Protein AF-A0A8H7T428-F1 (afdb_monomer_lite)

Sequence (304 aa):
MRLMVTVLLQTGIAILSVTYGFQVDYGISMGEIAIPDVSRFYGARRSDRPRNVNEPRDQMQAAHRYGSSAILYRLGCSEDAPKPQDWYHPRDPLIFVNHNTSSWEFHFLDSPAGGTLDQYSVYTSRKLSSFTSCTAENKHKSIPEETKTASESEGGDRSLVKKAIFSTDLDHDCGPRYSIAKLQEFWSDDTKGWYYKCNITLGYTQNDPLNISFVSDSMAKIATASPVHPGEVDGTGNTSQTVYDYNADAMGFNGSFENAGCSLAVFALGSIVGATINNHYVSYFGLGQQLGSYFHVGSRVWFM

pLDDT: mean 75.84, std 17.78, range [33.47, 96.31]

Secondary structure (DSSP, 8-state):
-HHHHHHHHHHHHHHHHHHEEEEEEEEEEEEEEEEE--SSPPPS--SSS-----SHHHHHHHHHHHHHTGGGG-EEEGGGPPPTTPBPPTTS-SEEEETTTTEEEEEEEEEETT--SSTT-EEEEEEEEEEEEEEEEE---PPPHHHHHHHHS--S------EEEEEE-SS----TTEEEEEEEEE-TTSS-EEEEEEEEEE-PPBS-TT-TT---HHHHHHHHHTTS---EEPTTS-EE---B---TTTTT-TT-HHHHHHHHHHHHHHHHHHHHHHSPEEEEEEEEEEEEEEEEES------

Radius of gyration: 25.61 Å; chains: 1; bounding box: 80×43×72 Å

Structure (mmCIF, N/CA/C/O backbone):
data_AF-A0A8H7T428-F1
#
_entry.id   AF-A0A8H7T428-F1
#
loop_
_atom_site.group_PDB
_atom_site.id
_atom_site.type_symbol
_atom_site.label_atom_id
_atom_site.label_alt_id
_atom_site.label_comp_id
_atom_site.label_asym_id
_atom_site.label_entity_id
_atom_site.label_seq_id
_atom_site.pdbx_PDB_ins_code
_atom_site.Cartn_x
_atom_site.Cartn_y
_atom_site.Cartn_z
_atom_site.occupancy
_atom_site.B_iso_or_equiv
_atom_site.auth_seq_id
_atom_site.auth_comp_id
_atom_site.auth_asym_id
_atom_site.auth_atom_id
_atom_site.pdbx_PDB_model_num
ATOM 1 N N . MET A 1 1 ? -61.810 -6.783 34.817 1.00 64.31 1 MET A N 1
ATOM 2 C CA . MET A 1 1 ? -60.561 -6.459 35.548 1.00 64.31 1 MET A CA 1
ATOM 3 C C . MET A 1 1 ? -59.296 -6.882 34.791 1.00 64.31 1 MET A C 1
ATOM 5 O O . MET A 1 1 ? -58.475 -6.019 34.523 1.00 64.31 1 MET A O 1
ATOM 9 N N . ARG A 1 2 ? -59.146 -8.146 34.354 1.00 70.06 2 ARG A N 1
ATOM 10 C CA . ARG A 1 2 ? -57.944 -8.622 33.621 1.00 70.06 2 ARG A CA 1
ATOM 11 C C . ARG A 1 2 ? -57.620 -7.868 32.319 1.00 70.06 2 ARG A C 1
ATOM 13 O O . ARG A 1 2 ? -56.451 -7.636 32.035 1.00 70.06 2 ARG A O 1
ATOM 20 N N . LEU A 1 3 ? -58.646 -7.457 31.572 1.00 77.06 3 LEU A N 1
ATOM 21 C CA . LEU A 1 3 ? -58.488 -6.743 30.297 1.00 77.06 3 LEU A CA 1
ATOM 22 C C . LEU A 1 3 ? -57.985 -5.298 30.481 1.00 77.06 3 LEU A C 1
ATOM 24 O O . LEU A 1 3 ? -57.204 -4.793 29.691 1.00 77.06 3 LEU A O 1
ATOM 28 N N . MET A 1 4 ? -58.385 -4.643 31.574 1.00 75.12 4 MET A N 1
ATOM 29 C CA . MET A 1 4 ? -57.974 -3.266 31.870 1.00 75.12 4 MET A CA 1
ATOM 30 C C . MET A 1 4 ? -56.502 -3.186 32.293 1.00 75.12 4 MET A C 1
ATOM 32 O O . MET A 1 4 ? -55.789 -2.269 31.903 1.00 75.12 4 MET A O 1
ATOM 36 N N . VAL A 1 5 ? -56.038 -4.181 33.056 1.00 78.75 5 VAL A N 1
ATOM 37 C CA . VAL A 1 5 ? -54.640 -4.278 33.500 1.00 78.75 5 VAL A CA 1
ATOM 38 C C . VAL A 1 5 ? -53.703 -4.533 32.319 1.00 78.75 5 VAL A C 1
ATOM 40 O O . VAL A 1 5 ? -52.632 -3.943 32.253 1.00 78.75 5 VAL A O 1
ATOM 43 N N . THR A 1 6 ? -54.112 -5.369 31.364 1.00 83.19 6 THR A N 1
ATOM 44 C CA . THR A 1 6 ? -53.307 -5.665 30.168 1.00 83.19 6 THR A CA 1
ATOM 45 C C . THR A 1 6 ? -53.200 -4.464 29.239 1.00 83.19 6 THR A C 1
ATOM 47 O O . THR A 1 6 ? -52.102 -4.179 28.770 1.00 83.19 6 THR A O 1
ATOM 50 N N . VAL A 1 7 ? -54.293 -3.720 29.042 1.00 83.38 7 VAL A N 1
ATOM 51 C CA . VAL A 1 7 ? -54.262 -2.477 28.258 1.00 83.38 7 VAL A CA 1
ATOM 52 C C . VAL A 1 7 ? -53.330 -1.459 28.912 1.00 83.38 7 VAL A C 1
ATOM 54 O O . VAL A 1 7 ? -52.395 -1.019 28.262 1.00 83.38 7 VAL A O 1
ATOM 57 N N . LEU A 1 8 ? -53.494 -1.153 30.205 1.00 80.56 8 LEU A N 1
ATOM 58 C CA . LEU A 1 8 ? -52.641 -0.175 30.900 1.00 80.56 8 LEU A CA 1
ATOM 59 C C . LEU A 1 8 ? -51.152 -0.550 30.878 1.00 80.56 8 LEU A C 1
ATOM 61 O O . LEU A 1 8 ? -50.303 0.324 30.712 1.00 80.56 8 LEU A O 1
ATOM 65 N N . LEU A 1 9 ? -50.835 -1.841 31.010 1.00 84.31 9 LEU A N 1
ATOM 66 C CA . LEU A 1 9 ? -49.459 -2.328 30.941 1.00 84.31 9 LEU A CA 1
ATOM 67 C C . LEU A 1 9 ? -48.863 -2.132 29.537 1.00 84.31 9 LEU A C 1
ATOM 69 O O . LEU A 1 9 ? -47.743 -1.646 29.409 1.00 84.31 9 LEU A O 1
ATOM 73 N N . GLN A 1 10 ? -49.618 -2.466 28.487 1.00 80.69 10 GLN A N 1
ATOM 74 C CA . GLN A 1 10 ? -49.180 -2.280 27.102 1.00 80.69 10 GLN A CA 1
ATOM 75 C C . GLN A 1 10 ? -49.015 -0.799 26.754 1.00 80.69 10 GLN A C 1
ATOM 77 O O . GLN A 1 10 ? -48.016 -0.432 26.139 1.00 80.69 10 GLN A O 1
ATOM 82 N N . THR A 1 11 ? -49.930 0.065 27.206 1.00 81.62 11 THR A N 1
ATOM 83 C CA . THR A 1 11 ? -49.812 1.513 27.003 1.00 81.62 11 THR A CA 1
ATOM 84 C C . THR A 1 11 ? -48.596 2.079 27.734 1.00 81.62 11 THR A C 1
ATOM 86 O O . THR A 1 11 ? -47.869 2.888 27.168 1.00 81.62 11 THR A O 1
ATOM 89 N N . GLY A 1 12 ? -48.325 1.627 28.964 1.00 78.62 12 GLY A N 1
ATOM 90 C CA . GLY A 1 12 ? -47.152 2.053 29.731 1.00 78.62 12 GLY A CA 1
ATOM 91 C C . GLY A 1 12 ? -45.829 1.671 29.062 1.00 78.62 12 GLY A C 1
ATOM 92 O O . GLY A 1 12 ? -44.943 2.512 28.929 1.00 78.62 12 GLY A O 1
ATOM 93 N N . ILE A 1 13 ? -45.714 0.431 28.575 1.00 80.19 13 ILE A N 1
ATOM 94 C CA . ILE A 1 13 ? -44.525 -0.036 27.842 1.00 80.19 13 ILE A CA 1
ATOM 95 C C . ILE A 1 13 ? -44.358 0.740 26.528 1.00 80.19 13 ILE A C 1
ATOM 97 O O . ILE A 1 13 ? -43.247 1.146 26.192 1.00 80.19 13 ILE A O 1
ATOM 101 N N . ALA A 1 14 ? -45.454 0.997 25.809 1.00 77.50 14 ALA A N 1
ATOM 102 C CA . ALA A 1 14 ? -45.420 1.767 24.569 1.00 77.50 14 ALA A CA 1
ATOM 103 C C . ALA A 1 14 ? -44.957 3.214 24.800 1.00 77.50 14 ALA A C 1
ATOM 105 O O . ALA A 1 14 ? -44.113 3.704 24.055 1.00 77.50 14 ALA A O 1
ATOM 106 N N . ILE A 1 15 ? -45.444 3.880 25.853 1.00 79.12 15 ILE A N 1
ATOM 107 C CA . ILE A 1 15 ? -45.016 5.243 26.202 1.00 79.12 15 ILE A CA 1
ATOM 108 C C . ILE A 1 15 ? -43.520 5.262 26.524 1.00 79.12 15 ILE A C 1
ATOM 110 O O . ILE A 1 15 ? -42.803 6.082 25.957 1.00 79.12 15 ILE A O 1
ATOM 114 N N . LEU A 1 16 ? -43.030 4.323 27.344 1.00 75.88 16 LEU A N 1
ATOM 115 C CA . LEU A 1 16 ? -41.604 4.224 27.673 1.00 75.88 16 LEU A CA 1
ATOM 116 C C . LEU A 1 16 ? -40.736 3.988 26.432 1.00 75.88 16 LEU A C 1
ATOM 118 O O . LEU A 1 16 ? -39.685 4.607 26.307 1.00 75.88 16 LEU A O 1
ATOM 122 N N . SER A 1 17 ? -41.186 3.144 25.501 1.00 71.00 17 SER A N 1
ATOM 123 C CA . SER A 1 17 ? -40.465 2.873 24.252 1.00 71.00 17 SER A CA 1
ATOM 124 C C . SER A 1 17 ? -40.448 4.061 23.284 1.00 71.00 17 SER A C 1
ATOM 126 O O . SER A 1 17 ? -39.594 4.100 22.399 1.00 71.00 17 SER A O 1
ATOM 128 N N . VAL A 1 18 ? -41.392 5.002 23.406 1.00 71.25 18 VAL A N 1
ATOM 129 C CA . VAL A 1 18 ? -41.433 6.229 22.594 1.00 71.25 18 VAL A CA 1
ATOM 130 C C . VAL A 1 18 ? -40.618 7.347 23.238 1.00 71.25 18 VAL A C 1
ATOM 132 O O . VAL A 1 18 ? -39.978 8.104 22.514 1.00 71.25 18 VAL A O 1
ATOM 135 N N . THR A 1 19 ? -40.631 7.473 24.569 1.00 71.38 19 THR A N 1
ATOM 136 C CA . THR A 1 19 ? -39.943 8.563 25.283 1.00 71.38 19 THR A CA 1
ATOM 137 C C . THR A 1 19 ? -38.484 8.267 25.598 1.00 71.38 19 THR A C 1
ATOM 139 O O . THR A 1 19 ? -37.710 9.208 25.778 1.00 71.38 19 THR A O 1
ATOM 142 N N . TYR A 1 20 ? -38.112 6.989 25.681 1.00 69.44 20 TYR A N 1
ATOM 143 C CA . TYR A 1 20 ? -36.768 6.559 26.035 1.00 69.44 20 TYR A CA 1
ATOM 144 C C . TYR A 1 20 ? -36.213 5.618 24.979 1.00 69.44 20 TYR A C 1
ATOM 146 O O . TYR A 1 20 ? -36.816 4.605 24.627 1.00 69.44 20 TYR A O 1
ATOM 154 N N . GLY A 1 21 ? -35.024 5.948 24.492 1.00 67.94 21 GLY A N 1
ATOM 155 C CA . GLY A 1 21 ? -34.296 5.100 23.568 1.00 67.94 21 GLY A CA 1
ATOM 156 C C . GLY A 1 21 ? -32.806 5.185 23.829 1.00 67.94 21 GLY A C 1
ATOM 157 O O . GLY A 1 21 ? -32.273 6.253 24.125 1.00 67.94 21 GLY A O 1
ATOM 158 N N . PHE A 1 22 ? -32.128 4.056 23.671 1.00 67.75 22 PHE A N 1
ATOM 159 C CA . PHE A 1 22 ? -30.686 4.064 23.491 1.00 67.75 22 PHE A CA 1
ATOM 160 C C . PHE A 1 22 ? -30.401 4.416 22.032 1.00 67.75 22 PHE A C 1
ATOM 162 O O . PHE A 1 22 ? -30.980 3.829 21.110 1.00 67.75 22 PHE A O 1
ATOM 169 N N . GLN A 1 23 ? -29.565 5.425 21.822 1.00 66.00 23 GLN A N 1
ATOM 170 C CA . GLN A 1 23 ? -28.977 5.699 20.519 1.00 66.00 23 GLN A CA 1
ATOM 171 C C . GLN A 1 23 ? -27.542 5.202 20.541 1.00 66.00 23 GLN A C 1
ATOM 173 O O . GLN A 1 23 ? -26.834 5.376 21.533 1.00 66.00 23 GLN A O 1
ATOM 178 N N . VAL A 1 24 ? -27.161 4.522 19.463 1.00 64.94 24 VAL A N 1
ATOM 179 C CA . VAL A 1 24 ? -25.774 4.131 19.241 1.00 64.94 24 VAL A CA 1
ATOM 180 C C . VAL A 1 24 ? -25.033 5.390 18.829 1.00 64.94 24 VAL A C 1
ATOM 182 O O . VAL A 1 24 ? -25.491 6.101 17.933 1.00 64.94 24 VAL A O 1
ATOM 185 N N . ASP A 1 25 ? -23.931 5.662 19.507 1.00 66.75 25 ASP A N 1
ATOM 186 C CA . ASP A 1 25 ? -23.021 6.740 19.155 1.00 66.75 25 ASP A CA 1
ATOM 187 C C . ASP A 1 25 ? -21.652 6.151 18.877 1.00 66.75 25 ASP A C 1
ATOM 189 O O . ASP A 1 25 ? -21.240 5.170 19.498 1.00 66.75 25 ASP A O 1
ATOM 193 N N . TYR A 1 26 ? -20.966 6.745 17.920 1.00 70.94 26 TYR A N 1
ATOM 194 C CA . TYR A 1 26 ? -19.664 6.290 17.485 1.00 70.94 26 TYR A CA 1
ATOM 195 C C . TYR A 1 26 ? -18.662 7.353 17.905 1.00 70.94 26 TYR A C 1
ATOM 197 O O . TYR A 1 26 ? -18.527 8.404 17.279 1.00 70.94 26 TYR A O 1
ATOM 205 N N . GLY A 1 27 ? -17.995 7.081 19.022 1.00 74.50 27 GLY A N 1
ATOM 206 C CA . GLY A 1 27 ? -16.950 7.933 19.566 1.00 74.50 27 GLY A CA 1
ATOM 207 C C . GLY A 1 27 ? -15.577 7.320 19.336 1.00 74.50 27 GLY A C 1
ATOM 208 O O . GLY A 1 27 ? -15.428 6.099 19.270 1.00 74.50 27 GLY A O 1
ATOM 209 N N . ILE A 1 28 ? -14.556 8.170 19.256 1.00 77.12 28 ILE A N 1
ATOM 210 C CA . ILE A 1 28 ? -13.166 7.722 19.326 1.00 77.12 28 ILE A CA 1
ATOM 211 C C . ILE A 1 28 ? -12.790 7.640 20.802 1.00 77.12 28 ILE A C 1
ATOM 213 O O . ILE A 1 28 ? -12.760 8.654 21.501 1.00 77.12 28 ILE A O 1
ATOM 217 N N . SER A 1 29 ? -12.505 6.437 21.290 1.00 81.00 29 SER A N 1
ATOM 218 C CA . SER A 1 29 ? -12.032 6.229 22.658 1.00 81.00 29 SER A CA 1
ATOM 219 C C . SER A 1 29 ? -11.035 5.078 22.733 1.00 81.00 29 SER A C 1
ATOM 221 O O . SER A 1 29 ? -10.857 4.318 21.783 1.00 81.00 29 SER A O 1
ATOM 223 N N . MET A 1 30 ? -10.349 4.965 23.872 1.00 84.38 30 MET A N 1
ATOM 224 C CA . MET A 1 30 ? -9.461 3.832 24.134 1.00 84.38 30 MET A CA 1
ATOM 225 C C . MET A 1 30 ? -10.270 2.540 24.246 1.00 84.38 30 MET A C 1
ATOM 227 O O . MET A 1 30 ? -11.284 2.510 24.944 1.00 84.38 30 MET A O 1
ATOM 231 N N . GLY A 1 31 ? -9.808 1.479 23.596 1.00 85.94 31 GLY A N 1
ATOM 232 C CA . GLY A 1 31 ? -10.440 0.170 23.654 1.00 85.94 31 GLY A CA 1
ATOM 233 C C . GLY A 1 31 ? -9.786 -0.839 22.720 1.00 85.94 31 GLY A C 1
ATOM 234 O O . GLY A 1 31 ? -8.694 -0.618 22.199 1.00 85.94 31 GLY A O 1
ATOM 235 N N . GLU A 1 32 ? -10.457 -1.970 22.537 1.00 90.75 32 GLU A N 1
ATOM 236 C CA . GLU A 1 32 ? -10.039 -2.988 21.578 1.00 90.75 32 GLU A CA 1
ATOM 237 C C . GLU A 1 32 ? -10.392 -2.550 20.150 1.00 90.75 32 GLU A C 1
ATOM 239 O O . GLU A 1 32 ? -11.488 -2.051 19.898 1.00 90.75 32 GLU A O 1
ATOM 244 N N . ILE A 1 33 ? -9.450 -2.708 19.226 1.00 92.25 33 ILE A N 1
ATOM 245 C CA . ILE A 1 33 ? -9.531 -2.243 17.840 1.00 92.25 33 ILE A CA 1
ATOM 246 C C . ILE A 1 33 ? -9.043 -3.359 16.938 1.00 92.25 33 ILE A C 1
ATOM 248 O O . ILE A 1 33 ? -8.057 -4.022 17.259 1.00 92.25 33 ILE A O 1
ATOM 252 N N . ALA A 1 34 ? -9.709 -3.538 15.804 1.00 92.75 34 ALA A N 1
ATOM 253 C CA . ALA A 1 34 ? -9.315 -4.496 14.790 1.00 92.75 34 ALA A CA 1
ATOM 254 C C . ALA A 1 34 ? -8.394 -3.841 13.750 1.00 92.75 34 ALA A C 1
ATOM 256 O O . ALA A 1 34 ? -8.699 -2.778 13.207 1.00 92.75 34 ALA A O 1
ATOM 257 N N . ILE A 1 35 ? -7.288 -4.513 13.439 1.00 93.81 35 ILE A N 1
ATOM 258 C CA . ILE A 1 35 ? -6.341 -4.131 12.388 1.00 93.81 35 ILE A CA 1
ATOM 259 C C . ILE A 1 35 ? -6.057 -5.316 11.476 1.00 93.81 35 ILE A C 1
ATOM 261 O O . ILE A 1 35 ? -6.087 -6.457 11.934 1.00 93.81 35 ILE A O 1
ATOM 265 N N . PRO A 1 36 ? -5.734 -5.082 10.201 1.00 92.56 36 PRO A N 1
ATOM 266 C CA . PRO A 1 36 ? -5.334 -6.161 9.312 1.00 92.56 36 PRO A CA 1
ATOM 267 C C . PRO A 1 36 ? -3.993 -6.780 9.733 1.00 92.56 36 PRO A C 1
ATOM 269 O O . PRO A 1 36 ? -3.029 -6.059 10.000 1.00 92.56 36 PRO A O 1
ATOM 272 N N . ASP A 1 37 ? -3.893 -8.112 9.712 1.00 90.88 37 ASP A N 1
ATOM 273 C CA . ASP A 1 37 ? -2.607 -8.806 9.824 1.00 90.88 37 ASP A CA 1
ATOM 274 C C . ASP A 1 37 ? -1.808 -8.633 8.530 1.00 90.88 37 ASP A C 1
ATOM 276 O O . ASP A 1 37 ? -2.097 -9.260 7.510 1.00 90.88 37 ASP A O 1
ATOM 280 N N . VAL A 1 38 ? -0.767 -7.805 8.586 1.00 91.75 38 VAL A N 1
ATOM 281 C CA . VAL A 1 38 ? 0.186 -7.571 7.490 1.00 91.75 38 VAL A CA 1
ATOM 282 C C . VAL A 1 38 ? 1.518 -8.302 7.698 1.00 91.75 38 VAL A C 1
ATOM 284 O O . VAL A 1 38 ? 2.564 -7.870 7.221 1.00 91.75 38 VAL A O 1
ATOM 287 N N . SER A 1 39 ? 1.507 -9.440 8.396 1.00 88.56 39 SER A N 1
ATOM 288 C CA . SER A 1 39 ? 2.689 -10.302 8.508 1.00 88.56 39 SER A CA 1
ATOM 289 C C . SER A 1 39 ? 3.045 -10.998 7.186 1.00 88.56 39 SER A C 1
ATOM 291 O O . SER A 1 39 ? 4.222 -11.274 6.927 1.00 88.56 39 SER A O 1
ATOM 293 N N . ARG A 1 40 ? 2.034 -11.288 6.354 1.00 88.69 40 ARG A N 1
ATOM 294 C CA . ARG A 1 40 ? 2.137 -11.983 5.061 1.00 88.69 40 ARG A CA 1
ATOM 295 C C . ARG A 1 40 ? 0.904 -11.735 4.188 1.00 88.69 40 ARG A C 1
ATOM 297 O O . ARG A 1 40 ? -0.110 -11.220 4.652 1.00 88.69 40 ARG A O 1
ATOM 304 N N . PHE A 1 41 ? 0.955 -12.175 2.934 1.00 89.19 41 PHE A N 1
ATOM 305 C CA . PHE A 1 41 ? -0.232 -12.217 2.077 1.00 89.19 41 PHE A CA 1
ATOM 306 C C . PHE A 1 41 ? -1.050 -13.485 2.331 1.00 89.19 41 PHE A C 1
ATOM 308 O O . PHE A 1 41 ? -0.524 -14.593 2.235 1.00 89.19 41 PHE A O 1
ATOM 315 N N . TYR A 1 42 ? -2.347 -13.341 2.607 1.00 83.75 42 TYR A N 1
ATOM 316 C CA . TYR A 1 42 ? -3.272 -14.475 2.650 1.00 83.75 42 TYR A CA 1
ATOM 317 C C . TYR A 1 42 ? -3.984 -14.605 1.305 1.00 83.75 42 TYR A C 1
ATOM 319 O O . TYR A 1 42 ? -4.351 -13.609 0.691 1.00 83.75 42 TYR A O 1
ATOM 327 N N . GLY A 1 43 ? -4.172 -15.831 0.818 1.00 69.88 43 GLY A N 1
ATOM 328 C CA . GLY A 1 43 ? -4.919 -16.085 -0.414 1.00 69.88 43 GLY A CA 1
ATOM 329 C C . GLY A 1 43 ? -6.411 -15.802 -0.232 1.00 69.88 43 GLY A C 1
ATOM 330 O O . GLY A 1 43 ? -6.984 -16.120 0.808 1.00 69.88 43 GLY A O 1
ATOM 331 N N . ALA A 1 44 ? -7.058 -15.244 -1.257 1.00 55.53 44 ALA A N 1
ATOM 332 C CA . ALA A 1 44 ? -8.475 -14.898 -1.206 1.00 55.53 44 ALA A CA 1
ATOM 333 C C . ALA A 1 44 ? -9.367 -16.146 -1.036 1.00 55.53 44 ALA A C 1
ATOM 335 O O . ALA A 1 44 ? -9.669 -16.854 -2.001 1.00 55.53 44 ALA A O 1
ATOM 336 N N . ARG A 1 45 ? -9.837 -16.404 0.192 1.00 47.59 45 ARG A N 1
ATOM 337 C CA . ARG A 1 45 ? -11.062 -17.174 0.449 1.00 47.59 45 ARG A CA 1
ATOM 338 C C . ARG A 1 45 ? -11.719 -16.754 1.765 1.00 47.59 45 ARG A C 1
ATOM 340 O O . ARG A 1 45 ? -11.160 -16.928 2.837 1.00 47.59 45 ARG A O 1
ATOM 347 N N . ARG A 1 46 ? -12.966 -16.295 1.630 1.00 39.75 46 ARG A N 1
ATOM 348 C CA . ARG A 1 46 ? -13.971 -15.928 2.649 1.00 39.75 46 ARG A CA 1
ATOM 349 C C . ARG A 1 46 ? -14.395 -17.049 3.621 1.00 39.75 46 ARG A C 1
ATOM 351 O O . ARG A 1 46 ? -15.468 -16.959 4.199 1.00 39.75 46 ARG A O 1
ATOM 358 N N . SER A 1 47 ? -13.634 -18.129 3.767 1.00 35.53 47 SER A N 1
ATOM 359 C CA . SER A 1 47 ? -14.007 -19.224 4.667 1.00 35.53 47 SER A CA 1
ATOM 360 C C . SER A 1 47 ? -13.093 -19.225 5.877 1.00 35.53 47 SER A C 1
ATOM 362 O O . SER A 1 47 ? -11.885 -19.305 5.689 1.00 35.53 47 SER A O 1
ATOM 364 N N . ASP A 1 48 ? -13.716 -19.192 7.049 1.00 38.34 48 ASP A N 1
ATOM 365 C CA . ASP A 1 48 ? -13.358 -19.303 8.479 1.00 38.34 48 ASP A CA 1
ATOM 366 C C . ASP A 1 48 ? -12.186 -20.229 8.886 1.00 38.34 48 ASP A C 1
ATOM 368 O O . ASP A 1 48 ? -12.067 -20.658 10.034 1.00 38.34 48 ASP A O 1
ATOM 372 N N . ARG A 1 49 ? -11.316 -20.596 7.950 1.00 40.50 49 ARG A N 1
ATOM 373 C CA . ARG A 1 49 ? -10.098 -21.367 8.144 1.00 40.50 49 ARG A CA 1
ATOM 374 C C . ARG A 1 49 ? -9.010 -20.768 7.258 1.00 40.50 49 ARG A C 1
ATOM 376 O O . ARG A 1 49 ? -9.146 -20.839 6.032 1.00 40.50 49 ARG A O 1
ATOM 383 N N . PRO A 1 50 ? -7.917 -20.236 7.832 1.00 46.75 50 PRO A N 1
ATOM 384 C CA . PRO A 1 50 ? -6.767 -19.860 7.034 1.00 46.75 50 PRO A CA 1
ATOM 385 C C . PRO A 1 50 ? -6.311 -21.109 6.279 1.00 46.75 50 PRO A C 1
ATOM 387 O O . PRO A 1 50 ? -5.919 -22.113 6.878 1.00 46.75 50 PRO A O 1
ATOM 390 N N . ARG A 1 51 ? -6.356 -21.076 4.943 1.00 48.59 51 ARG A N 1
ATOM 391 C CA . ARG A 1 51 ? -5.411 -21.909 4.204 1.00 48.59 51 ARG A CA 1
ATOM 392 C C . ARG A 1 51 ? -4.059 -21.371 4.645 1.00 48.59 51 ARG A C 1
ATOM 394 O O . ARG A 1 51 ? -3.811 -20.183 4.471 1.00 48.59 51 ARG A O 1
ATOM 401 N N . ASN A 1 52 ? -3.243 -22.198 5.289 1.00 49.75 52 ASN A N 1
ATOM 402 C CA . ASN A 1 52 ? -1.858 -21.844 5.566 1.00 49.75 52 ASN A CA 1
ATOM 403 C C . ASN A 1 52 ? -1.179 -21.603 4.218 1.00 49.75 52 ASN A C 1
ATOM 405 O O . ASN A 1 52 ? -0.695 -22.536 3.583 1.00 49.75 52 ASN A O 1
ATOM 409 N N . VAL A 1 53 ? -1.195 -20.352 3.768 1.00 55.38 53 VAL A N 1
ATOM 410 C CA . VAL A 1 53 ? -0.490 -19.892 2.580 1.00 55.38 53 VAL A CA 1
ATOM 411 C C . VAL A 1 53 ? 0.970 -19.688 2.980 1.00 55.38 53 VAL A C 1
ATOM 413 O O . VAL A 1 53 ? 1.474 -18.575 3.089 1.00 55.38 53 VAL A O 1
ATOM 416 N N . ASN A 1 54 ? 1.627 -20.790 3.340 1.00 59.62 54 ASN A N 1
ATOM 417 C CA . ASN A 1 54 ? 3.043 -20.783 3.699 1.00 59.62 54 ASN A CA 1
ATOM 418 C C . ASN A 1 54 ? 3.934 -20.848 2.454 1.00 59.62 54 ASN A C 1
ATOM 420 O O . ASN A 1 54 ? 5.103 -20.490 2.536 1.00 59.62 54 ASN A O 1
ATOM 424 N N . GLU A 1 55 ? 3.381 -21.260 1.312 1.00 71.75 55 GLU A N 1
ATOM 425 C CA . GLU A 1 55 ? 4.088 -21.317 0.036 1.00 71.75 55 GLU A CA 1
ATOM 426 C C . GLU A 1 55 ? 4.325 -19.895 -0.512 1.00 71.75 55 GLU A C 1
ATOM 428 O O . GLU A 1 55 ? 3.358 -19.158 -0.740 1.00 71.75 55 GLU A O 1
ATOM 433 N N . PRO A 1 56 ? 5.586 -19.490 -0.765 1.00 75.44 56 PRO A N 1
ATOM 434 C CA . PRO A 1 56 ? 5.913 -18.179 -1.335 1.00 75.44 56 PRO A CA 1
ATOM 435 C C . PRO A 1 56 ? 5.167 -17.875 -2.642 1.00 75.44 56 PRO A C 1
ATOM 437 O O . PRO A 1 56 ? 4.780 -16.734 -2.892 1.00 75.44 56 PRO A O 1
ATOM 440 N N . ARG A 1 57 ? 4.905 -18.907 -3.454 1.00 76.00 57 ARG A N 1
ATOM 441 C CA . ARG A 1 57 ? 4.177 -18.788 -4.723 1.00 76.00 57 ARG A CA 1
ATOM 442 C C . ARG A 1 57 ? 2.742 -18.300 -4.533 1.00 76.00 57 ARG A C 1
ATOM 444 O O . ARG A 1 57 ? 2.291 -17.414 -5.257 1.00 76.00 57 ARG A O 1
ATOM 451 N N . ASP A 1 58 ? 2.037 -18.849 -3.552 1.00 78.88 58 ASP A N 1
ATOM 452 C CA . ASP A 1 58 ? 0.647 -18.485 -3.293 1.00 78.88 58 ASP A CA 1
ATOM 453 C C . ASP A 1 58 ? 0.543 -17.061 -2.717 1.00 78.88 58 ASP A C 1
ATOM 455 O O . ASP A 1 58 ? -0.382 -16.319 -3.055 1.00 78.88 58 ASP A O 1
ATOM 459 N N . GLN A 1 59 ? 1.513 -16.646 -1.892 1.00 84.88 59 GLN A N 1
ATOM 460 C CA . GLN A 1 59 ? 1.602 -15.263 -1.410 1.00 84.88 59 GLN A CA 1
ATOM 461 C C . GLN A 1 59 ? 1.832 -14.285 -2.563 1.00 84.88 59 GLN A C 1
ATOM 463 O O . GLN A 1 59 ? 1.190 -13.240 -2.618 1.00 84.88 59 GLN A O 1
ATOM 468 N N . MET A 1 60 ? 2.697 -14.640 -3.515 1.00 82.44 60 MET A N 1
ATOM 469 C CA . MET A 1 60 ? 2.947 -13.827 -4.703 1.00 82.44 60 MET A CA 1
ATOM 470 C C . MET A 1 60 ? 1.720 -13.758 -5.620 1.00 82.44 60 MET A C 1
ATOM 472 O O . MET A 1 60 ? 1.400 -12.688 -6.135 1.00 82.44 60 MET A O 1
ATOM 476 N N . GLN A 1 61 ? 0.960 -14.850 -5.759 1.00 81.56 61 GLN A N 1
ATOM 477 C CA . GLN A 1 61 ? -0.323 -14.831 -6.467 1.00 81.56 61 GLN A CA 1
ATOM 478 C C . GLN A 1 61 ? -1.360 -13.936 -5.769 1.00 81.56 61 GLN A C 1
ATOM 480 O O . GLN A 1 61 ? -2.083 -13.201 -6.444 1.00 81.56 61 GLN A O 1
ATOM 485 N N . ALA A 1 62 ? -1.450 -13.987 -4.438 1.00 86.31 62 ALA A N 1
ATOM 486 C CA . ALA A 1 62 ? -2.341 -13.123 -3.669 1.00 86.31 62 ALA A CA 1
ATOM 487 C C . ALA A 1 62 ? -1.948 -11.645 -3.810 1.00 86.31 62 ALA A C 1
ATOM 489 O O . ALA A 1 62 ? -2.786 -10.828 -4.186 1.00 86.31 62 ALA A O 1
ATOM 490 N N . ALA A 1 63 ? -0.666 -11.325 -3.617 1.00 88.81 63 ALA A N 1
ATOM 491 C CA . ALA A 1 63 ? -0.124 -9.981 -3.793 1.00 88.81 63 ALA A CA 1
ATOM 492 C C . ALA A 1 63 ? -0.394 -9.438 -5.200 1.00 88.81 63 ALA A C 1
ATOM 494 O O . ALA A 1 63 ? -0.847 -8.306 -5.345 1.00 88.81 63 ALA A O 1
ATOM 495 N N . HIS A 1 64 ? -0.197 -10.268 -6.228 1.00 86.00 64 HIS A N 1
ATOM 496 C CA . HIS A 1 64 ? -0.487 -9.903 -7.608 1.00 86.00 64 HIS A CA 1
ATOM 497 C C . HIS A 1 64 ? -1.964 -9.535 -7.809 1.00 86.00 64 HIS A C 1
ATOM 499 O O . HIS A 1 64 ? -2.263 -8.489 -8.371 1.00 86.00 64 HIS A O 1
ATOM 505 N N . ARG A 1 65 ? -2.903 -10.349 -7.303 1.00 84.56 65 ARG A N 1
ATOM 506 C CA . ARG A 1 65 ? -4.351 -10.063 -7.395 1.00 84.56 65 ARG A CA 1
ATOM 507 C C . ARG A 1 65 ? -4.755 -8.797 -6.634 1.00 84.56 65 ARG A C 1
ATOM 509 O O . ARG A 1 65 ? -5.645 -8.058 -7.058 1.00 84.56 65 ARG A O 1
ATOM 516 N N . TYR A 1 66 ? -4.126 -8.556 -5.490 1.00 90.19 66 TYR A N 1
ATOM 517 C CA . TYR A 1 66 ? -4.356 -7.359 -4.687 1.00 90.19 66 TYR A CA 1
ATOM 518 C C . TYR A 1 66 ? -3.830 -6.106 -5.387 1.00 90.19 66 TYR A C 1
ATOM 520 O O . TYR A 1 66 ? -4.557 -5.116 -5.467 1.00 90.19 66 TYR A O 1
ATOM 528 N N . GLY A 1 67 ? -2.628 -6.177 -5.962 1.00 89.06 67 GLY A N 1
ATOM 529 C CA . GLY A 1 67 ? -2.023 -5.098 -6.738 1.00 89.06 67 GLY A CA 1
ATOM 530 C C . GLY A 1 67 ? -2.732 -4.837 -8.068 1.00 89.06 67 GLY A C 1
ATOM 531 O O . GLY A 1 67 ? -2.943 -3.683 -8.426 1.00 89.06 67 GLY A O 1
ATOM 532 N N . SER A 1 68 ? -3.236 -5.867 -8.756 1.00 82.75 68 SER A N 1
ATOM 533 C CA . SER A 1 68 ? -4.028 -5.686 -9.982 1.00 82.75 68 SER A CA 1
ATOM 534 C C . SER A 1 68 ? -5.357 -4.973 -9.718 1.00 82.75 68 SER A C 1
ATOM 536 O O . SER A 1 68 ? -5.921 -4.346 -10.612 1.00 82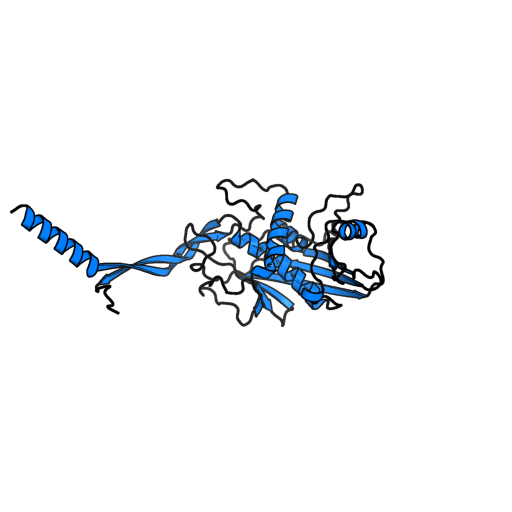.75 68 SER A O 1
ATOM 538 N N . SER A 1 69 ? -5.850 -5.043 -8.479 1.00 84.25 69 SER A N 1
ATOM 539 C CA . SER A 1 69 ? -7.046 -4.333 -8.022 1.00 84.25 69 SER A CA 1
ATOM 540 C C . SER A 1 69 ? -6.753 -2.889 -7.595 1.00 84.25 69 SER A C 1
ATOM 542 O O . SER A 1 69 ? -7.680 -2.180 -7.211 1.00 84.25 69 SER A O 1
ATOM 544 N N . ALA A 1 70 ? -5.501 -2.417 -7.696 1.00 85.31 70 ALA A N 1
ATOM 545 C CA . ALA A 1 70 ? -5.098 -1.089 -7.230 1.00 85.31 70 ALA A CA 1
ATOM 546 C C . ALA A 1 70 ? -5.862 0.065 -7.888 1.00 85.31 70 ALA A C 1
ATOM 548 O O . ALA A 1 70 ? -6.111 1.085 -7.247 1.00 85.31 70 ALA A O 1
ATOM 549 N N . ILE A 1 71 ? -6.322 -0.125 -9.127 1.00 74.75 71 ILE A N 1
ATOM 550 C CA . ILE A 1 71 ? -7.178 0.841 -9.828 1.00 74.75 71 ILE A CA 1
ATOM 551 C C . ILE A 1 71 ? -8.495 1.126 -9.082 1.00 74.75 71 ILE A C 1
ATOM 553 O O . ILE A 1 71 ? -9.065 2.206 -9.220 1.00 74.75 71 ILE A O 1
ATOM 557 N N . LEU A 1 72 ? -8.970 0.185 -8.259 1.00 83.88 72 LEU A N 1
ATOM 558 C CA . LEU A 1 72 ? -10.195 0.327 -7.471 1.00 83.88 72 LEU A CA 1
ATOM 559 C C . LEU A 1 72 ? -9.978 1.104 -6.167 1.00 83.88 72 LEU A C 1
ATOM 561 O O . LEU A 1 72 ? -10.947 1.604 -5.599 1.00 83.88 72 LEU A O 1
ATOM 565 N N . TYR A 1 73 ? -8.733 1.233 -5.700 1.00 87.19 73 TYR A N 1
ATOM 566 C CA . TYR A 1 73 ? -8.410 1.873 -4.419 1.00 87.19 73 TYR A CA 1
ATOM 567 C C . TYR A 1 73 ? -8.372 3.400 -4.479 1.00 87.19 73 TYR A C 1
ATOM 569 O O . TYR A 1 73 ? -8.298 4.032 -3.427 1.00 87.19 73 TYR A O 1
ATOM 577 N N . ARG A 1 74 ? -8.496 3.973 -5.687 1.00 88.25 74 ARG A N 1
ATOM 578 C CA . ARG A 1 74 ? -8.479 5.414 -5.983 1.00 88.25 74 ARG A CA 1
ATOM 579 C C . ARG A 1 74 ? -7.165 6.093 -5.568 1.00 88.25 74 ARG A C 1
ATOM 581 O O . ARG A 1 74 ? -6.493 5.702 -4.618 1.00 88.25 74 ARG A O 1
ATOM 588 N N . LEU A 1 75 ? -6.801 7.132 -6.312 1.00 89.94 75 LEU A N 1
ATOM 589 C CA . LEU A 1 75 ? -5.602 7.926 -6.059 1.00 89.94 75 LEU A CA 1
ATOM 590 C C . LEU A 1 75 ? -6.014 9.314 -5.573 1.00 89.94 75 LEU A C 1
ATOM 592 O O . LEU A 1 75 ? -6.885 9.942 -6.173 1.00 89.94 75 LEU A O 1
ATOM 596 N N . GLY A 1 76 ? -5.406 9.761 -4.480 1.00 91.44 76 GLY A N 1
ATOM 597 C CA . GLY A 1 76 ? -5.528 11.114 -3.943 1.00 91.44 76 GLY A CA 1
ATOM 598 C C . GLY A 1 76 ? -4.185 11.833 -3.978 1.00 91.44 76 GLY A C 1
ATOM 599 O O . GLY A 1 76 ? -3.153 11.214 -4.227 1.00 91.44 76 GLY A O 1
ATOM 600 N N . CYS A 1 77 ? -4.179 13.130 -3.700 1.00 92.56 77 CYS A N 1
ATOM 601 C CA . CYS A 1 77 ? -2.947 13.887 -3.481 1.00 92.56 77 CYS A CA 1
ATOM 602 C C . CYS A 1 77 ? -2.559 13.807 -1.998 1.00 92.56 77 CYS A C 1
ATOM 604 O O . CYS A 1 77 ? -3.432 13.894 -1.140 1.00 92.56 77 CYS A O 1
ATOM 606 N N . SER A 1 78 ? -1.267 13.690 -1.670 1.00 91.19 78 SER A N 1
ATOM 607 C CA . SER A 1 78 ? -0.809 13.670 -0.265 1.00 91.19 78 SER A CA 1
ATOM 608 C C . SER A 1 78 ? -1.153 14.952 0.507 1.00 91.19 78 SER A C 1
ATOM 610 O O . SER A 1 78 ? -1.227 14.923 1.731 1.00 91.19 78 SER A O 1
ATOM 612 N N . GLU A 1 79 ? -1.382 16.073 -0.183 1.00 91.00 79 GLU A N 1
ATOM 613 C CA . GLU A 1 79 ? -1.847 17.333 0.422 1.00 91.00 79 GLU A CA 1
ATOM 614 C C . GLU A 1 79 ? -3.289 17.237 0.944 1.00 91.00 79 GLU A C 1
ATOM 616 O O . GLU A 1 79 ? -3.622 17.865 1.948 1.00 91.00 79 GLU A O 1
ATOM 621 N N . ASP A 1 80 ? -4.104 16.397 0.303 1.00 91.62 80 ASP A N 1
ATOM 622 C CA . ASP A 1 80 ? -5.493 16.106 0.667 1.00 91.62 80 ASP A CA 1
ATOM 623 C C . ASP A 1 80 ? -5.606 14.827 1.513 1.00 91.62 80 ASP A C 1
ATOM 625 O O . ASP A 1 80 ? -6.705 14.308 1.727 1.00 91.62 80 ASP A O 1
ATOM 629 N N . ALA A 1 81 ? -4.473 14.280 1.969 1.00 92.44 81 ALA A N 1
ATOM 630 C CA . ALA A 1 81 ? -4.480 13.082 2.786 1.00 92.44 81 ALA A CA 1
ATOM 631 C C . ALA A 1 81 ? -5.213 13.350 4.116 1.00 92.44 81 ALA A C 1
ATOM 633 O O . ALA A 1 81 ? -4.971 14.371 4.772 1.00 92.44 81 ALA A O 1
ATOM 634 N N . PRO A 1 82 ? -6.093 12.431 4.541 1.00 92.94 82 PRO A N 1
ATOM 635 C CA . PRO A 1 82 ? -6.840 12.559 5.780 1.00 92.94 82 PRO A CA 1
ATOM 636 C C . PRO A 1 82 ? -5.893 12.575 6.975 1.00 92.94 82 PRO A C 1
ATOM 638 O O . PRO A 1 82 ? -4.853 11.905 7.012 1.00 92.94 82 PRO A O 1
ATOM 641 N N . LYS A 1 83 ? -6.262 13.357 7.984 1.00 93.69 83 LYS A N 1
ATOM 642 C CA . LYS A 1 83 ? -5.513 13.432 9.231 1.00 93.69 83 LYS A CA 1
ATOM 643 C C . LYS A 1 83 ? -5.792 12.180 10.061 1.00 93.69 83 LYS A C 1
ATOM 645 O O . LYS A 1 83 ? -6.847 11.557 9.927 1.00 93.69 83 LYS A O 1
ATOM 650 N N . PRO A 1 84 ? -4.872 11.795 10.960 1.00 92.12 84 PRO A N 1
ATOM 651 C CA . PRO A 1 84 ? -5.168 10.752 11.931 1.00 92.12 84 PRO A CA 1
ATOM 652 C C . PRO A 1 84 ? -6.468 11.079 12.675 1.00 92.12 84 PRO A C 1
ATOM 654 O O . PRO A 1 84 ? -6.642 12.223 13.089 1.00 92.12 84 PRO A O 1
ATOM 657 N N . GLN A 1 85 ? -7.318 10.069 12.875 1.00 88.19 85 GLN A N 1
ATOM 658 C CA . GLN A 1 85 ? -8.664 10.139 13.463 1.00 88.19 85 GLN A CA 1
ATOM 659 C C . GLN A 1 85 ? -9.773 10.667 12.543 1.00 88.19 85 GLN A C 1
ATOM 661 O O . GLN A 1 85 ? -10.938 10.645 12.947 1.00 88.19 85 GLN A O 1
ATOM 666 N N . ASP A 1 86 ? -9.458 11.061 11.308 1.00 91.19 86 ASP A N 1
ATOM 667 C CA . ASP A 1 86 ? -10.496 11.304 10.310 1.00 91.19 86 ASP A CA 1
ATOM 668 C C . ASP A 1 86 ? -11.185 9.987 9.929 1.00 91.19 86 ASP A C 1
ATOM 670 O O . ASP A 1 86 ? -10.597 8.899 9.952 1.00 91.19 86 ASP A O 1
ATOM 674 N N . TRP A 1 87 ? -12.464 10.101 9.590 1.00 89.44 87 TRP A N 1
ATOM 675 C CA . TRP A 1 87 ? -13.324 8.975 9.250 1.00 89.44 87 TRP A CA 1
ATOM 676 C C . TRP A 1 87 ? -13.034 8.492 7.839 1.00 89.44 87 TRP A C 1
ATOM 678 O O . TRP A 1 87 ? -12.906 9.299 6.921 1.00 89.44 87 TRP A O 1
ATOM 688 N N . TYR A 1 88 ? -12.988 7.177 7.660 1.00 91.94 88 TYR A N 1
ATOM 689 C CA . TYR A 1 88 ? -12.911 6.586 6.338 1.00 91.94 88 TYR A CA 1
ATOM 690 C C . TYR A 1 88 ? -14.280 6.541 5.677 1.00 91.94 88 TYR A C 1
ATOM 692 O O . TYR A 1 88 ? -15.220 5.933 6.191 1.00 91.94 88 TYR A O 1
ATOM 700 N N . HIS A 1 89 ? -14.378 7.104 4.479 1.00 90.56 89 HIS A N 1
ATOM 701 C CA . HIS A 1 89 ? -15.496 6.857 3.591 1.00 90.56 89 HIS A CA 1
ATOM 702 C C . HIS A 1 89 ? -15.081 5.850 2.504 1.00 90.56 89 HIS A C 1
ATOM 704 O O . HIS A 1 89 ? -14.040 6.022 1.877 1.00 90.56 89 HIS A O 1
ATOM 710 N N . PRO A 1 90 ? -15.924 4.867 2.123 1.00 86.56 90 PRO A N 1
ATOM 711 C CA . PRO A 1 90 ? -15.624 3.909 1.041 1.00 86.56 90 PRO A CA 1
ATOM 712 C C . PRO A 1 90 ? -15.338 4.510 -0.349 1.00 86.56 90 PRO A C 1
ATOM 714 O O . PRO A 1 90 ? -15.093 3.789 -1.314 1.00 86.56 90 PRO A O 1
ATOM 717 N N . ARG A 1 91 ? -15.465 5.833 -0.492 1.00 88.25 91 ARG A N 1
ATOM 718 C CA . ARG A 1 91 ? -15.177 6.579 -1.723 1.00 88.25 91 ARG A CA 1
ATOM 719 C C . ARG A 1 91 ? -13.861 7.350 -1.632 1.00 88.25 91 ARG A C 1
ATOM 721 O O . ARG A 1 91 ? -13.455 7.921 -2.646 1.00 88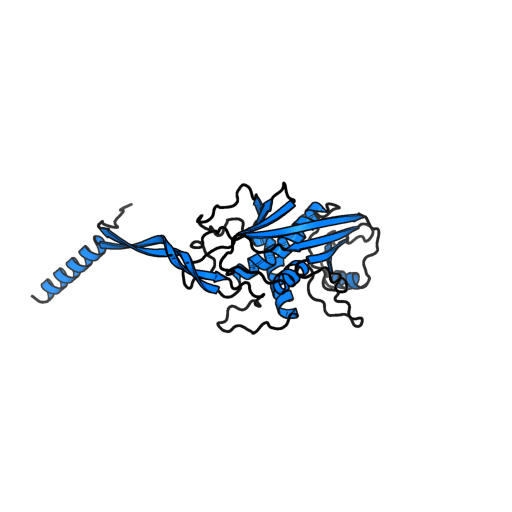.25 91 ARG A O 1
ATOM 728 N N . ASP A 1 92 ? -13.231 7.366 -0.469 1.00 91.06 92 ASP A N 1
ATOM 729 C CA . ASP A 1 92 ? -11.976 8.060 -0.260 1.00 91.06 92 ASP A CA 1
ATOM 730 C C . ASP A 1 92 ? -10.838 7.304 -0.947 1.00 91.06 92 ASP A C 1
ATOM 732 O O . ASP A 1 92 ? -10.889 6.072 -1.065 1.00 91.06 92 ASP A O 1
ATOM 736 N N . PRO A 1 93 ? -9.813 8.024 -1.420 1.00 93.12 93 PRO A N 1
ATOM 737 C CA . PRO A 1 93 ? -8.571 7.408 -1.847 1.00 93.12 93 PRO A CA 1
ATOM 738 C C . PRO A 1 93 ? -7.904 6.641 -0.712 1.00 93.12 93 PRO A C 1
ATOM 740 O O . PRO A 1 93 ? -7.858 7.111 0.419 1.00 93.12 93 PRO A O 1
ATOM 743 N N . LEU A 1 94 ? -7.346 5.475 -1.028 1.00 93.50 94 LEU A N 1
ATOM 744 C CA . LEU A 1 94 ? -6.490 4.731 -0.100 1.00 93.50 94 LEU A CA 1
ATOM 745 C C . LEU A 1 94 ? -5.004 4.944 -0.402 1.00 93.50 94 LEU A C 1
ATOM 747 O O . LEU A 1 94 ? -4.169 4.740 0.475 1.00 93.50 94 LEU A O 1
ATOM 751 N N . ILE A 1 95 ? -4.663 5.352 -1.625 1.00 94.81 95 ILE A N 1
ATOM 752 C CA . ILE A 1 95 ? -3.287 5.636 -2.035 1.00 94.81 95 ILE A CA 1
ATOM 753 C C . ILE A 1 95 ? -3.169 7.124 -2.355 1.00 94.81 95 ILE A C 1
ATOM 755 O O . ILE A 1 95 ? -3.934 7.661 -3.156 1.00 94.81 95 ILE A O 1
ATOM 759 N N . PHE A 1 96 ? -2.181 7.777 -1.754 1.00 94.75 96 PHE A N 1
ATOM 760 C CA . PHE A 1 96 ? -1.931 9.205 -1.890 1.00 94.75 96 PHE A CA 1
ATOM 761 C C . PHE A 1 96 ? -0.608 9.449 -2.608 1.00 94.75 96 PHE A C 1
ATOM 763 O O . PHE A 1 96 ? 0.397 8.805 -2.316 1.00 94.75 96 PHE A O 1
ATOM 770 N N . VAL A 1 97 ? -0.605 10.352 -3.580 1.00 92.00 97 VAL A N 1
ATOM 771 C CA . VAL A 1 97 ? 0.563 10.685 -4.394 1.00 92.00 97 VAL A CA 1
ATOM 772 C C . VAL A 1 97 ? 1.182 11.973 -3.875 1.00 92.00 97 VAL A C 1
ATOM 774 O O . VAL A 1 97 ? 0.526 13.013 -3.808 1.00 92.00 97 VAL A O 1
ATOM 777 N N . ASN A 1 98 ? 2.474 11.921 -3.574 1.00 89.81 98 ASN A N 1
ATOM 778 C CA . ASN A 1 98 ? 3.282 13.099 -3.318 1.00 89.81 98 ASN A CA 1
ATOM 779 C C . ASN A 1 98 ? 4.076 13.444 -4.581 1.00 89.81 98 ASN A C 1
ATOM 781 O O . ASN A 1 98 ? 5.099 12.823 -4.885 1.00 89.81 98 ASN A O 1
ATOM 785 N N . HIS A 1 99 ? 3.600 14.450 -5.314 1.00 82.00 99 HIS A N 1
ATOM 786 C CA . HIS A 1 99 ? 4.228 14.903 -6.556 1.00 82.00 99 HIS A CA 1
ATOM 787 C C . HIS A 1 99 ? 5.622 15.511 -6.340 1.00 82.00 99 HIS A C 1
ATOM 789 O O . HIS A 1 99 ? 6.468 15.407 -7.223 1.00 82.00 99 HIS A O 1
ATOM 795 N N . ASN A 1 100 ? 5.898 16.084 -5.163 1.00 82.00 100 ASN A N 1
ATOM 796 C CA . ASN A 1 100 ? 7.189 16.718 -4.875 1.00 82.00 100 ASN A CA 1
ATOM 797 C C . ASN A 1 100 ? 8.306 15.687 -4.687 1.00 82.00 100 ASN A C 1
ATOM 799 O O . ASN A 1 100 ? 9.436 15.904 -5.117 1.00 82.00 100 ASN A O 1
ATOM 803 N N . THR A 1 101 ? 7.998 14.561 -4.041 1.00 81.12 101 THR A N 1
ATOM 804 C CA . THR A 1 101 ? 8.969 13.494 -3.754 1.00 81.12 101 THR A CA 1
ATOM 805 C C . THR A 1 101 ? 8.859 12.301 -4.695 1.00 81.12 101 THR A C 1
ATOM 807 O O . THR A 1 101 ? 9.646 11.368 -4.559 1.00 81.12 101 THR A O 1
ATOM 810 N N . SER A 1 102 ? 7.909 12.315 -5.640 1.00 82.69 102 SER A N 1
ATOM 811 C CA . SER A 1 102 ? 7.592 11.166 -6.504 1.00 82.69 102 SER A CA 1
ATOM 812 C C . SER A 1 102 ? 7.422 9.881 -5.686 1.00 82.69 102 SER A C 1
ATOM 814 O O . SER A 1 102 ? 8.053 8.856 -5.951 1.00 82.69 102 SER A O 1
ATOM 816 N N . SER A 1 103 ? 6.614 9.970 -4.628 1.00 90.56 103 SER A N 1
ATOM 817 C CA . SER A 1 103 ? 6.352 8.861 -3.713 1.00 90.56 103 SER A CA 1
ATOM 818 C C . SER A 1 103 ? 4.861 8.637 -3.535 1.00 90.56 103 SER A C 1
ATOM 820 O O . SER A 1 103 ? 4.078 9.585 -3.537 1.00 90.56 103 SER A O 1
ATOM 822 N N . TRP A 1 104 ? 4.487 7.385 -3.308 1.00 93.81 104 TRP A N 1
ATOM 823 C CA . TRP A 1 104 ? 3.110 6.969 -3.067 1.00 93.81 104 TRP A CA 1
ATOM 824 C C . TRP A 1 104 ? 2.972 6.530 -1.621 1.00 93.81 104 TRP A C 1
ATOM 826 O O . TRP A 1 104 ? 3.824 5.801 -1.124 1.00 93.81 104 TRP A O 1
ATOM 836 N N . GLU A 1 105 ? 1.924 6.971 -0.944 1.00 95.38 105 GLU A N 1
ATOM 837 C CA . GLU A 1 105 ? 1.704 6.767 0.480 1.00 95.38 105 GLU A CA 1
ATOM 838 C C . GLU A 1 105 ? 0.385 6.034 0.722 1.00 95.38 105 GLU A C 1
ATOM 840 O O . GLU A 1 105 ? -0.634 6.311 0.094 1.00 95.38 105 GLU A O 1
ATOM 845 N N . PHE A 1 106 ? 0.409 5.085 1.651 1.00 96.31 106 PHE A N 1
ATOM 846 C CA . PHE A 1 106 ? -0.766 4.414 2.190 1.00 96.31 106 PHE A CA 1
ATOM 847 C C . PHE A 1 106 ? -0.823 4.682 3.690 1.00 96.31 106 PHE A C 1
ATOM 849 O O . PHE A 1 106 ? 0.181 4.524 4.388 1.00 96.31 106 PHE A O 1
ATOM 856 N N . HIS A 1 107 ? -1.998 5.069 4.178 1.00 95.75 107 HIS A N 1
ATOM 857 C CA . HIS A 1 107 ? -2.263 5.301 5.593 1.00 95.75 107 HIS A CA 1
ATOM 858 C C . HIS A 1 107 ? -3.056 4.124 6.151 1.00 95.75 107 HIS A C 1
ATOM 860 O O . HIS A 1 107 ? -4.122 3.790 5.635 1.00 95.75 107 HIS A O 1
ATOM 866 N N . PHE A 1 108 ? -2.550 3.493 7.211 1.00 95.62 108 PHE A N 1
ATOM 867 C CA . PHE A 1 108 ? -3.261 2.384 7.842 1.00 95.62 108 PHE A CA 1
ATOM 868 C C . PHE A 1 108 ? -4.528 2.879 8.527 1.00 95.62 108 PHE A C 1
ATOM 870 O O . PHE A 1 108 ? -4.549 3.977 9.096 1.00 95.62 108 PHE A O 1
ATOM 877 N N . LEU A 1 109 ? -5.545 2.022 8.527 1.00 94.31 109 LEU A N 1
ATOM 878 C CA . LEU A 1 109 ? -6.826 2.277 9.161 1.00 94.31 109 LEU A CA 1
ATOM 879 C C . LEU A 1 109 ? -7.045 1.347 10.350 1.00 94.31 109 LEU A C 1
ATOM 881 O O . LEU A 1 109 ? -6.626 0.190 10.325 1.00 94.31 109 LEU A O 1
ATOM 885 N N . ASP A 1 110 ? -7.720 1.880 11.358 1.00 93.44 110 ASP A N 1
ATOM 886 C CA . ASP A 1 110 ? -8.200 1.150 12.525 1.00 93.44 110 ASP A CA 1
ATOM 887 C C . ASP A 1 110 ? -9.707 0.962 12.421 1.00 93.44 110 ASP A C 1
ATOM 889 O O . ASP A 1 110 ? -10.432 1.925 12.169 1.00 93.44 110 ASP A O 1
ATOM 893 N N . SER A 1 111 ? -10.176 -0.264 12.636 1.00 91.50 111 SER A N 1
ATOM 894 C CA . SER A 1 111 ? -11.595 -0.619 12.580 1.00 91.50 111 SER A CA 1
ATOM 895 C C . SER A 1 111 ? -12.129 -0.965 13.978 1.00 91.50 111 SER A C 1
ATOM 897 O O . SER A 1 111 ? -11.351 -1.348 14.857 1.00 91.50 111 SER A O 1
ATOM 899 N N . PRO A 1 112 ? -13.450 -0.873 14.222 1.00 88.38 112 PRO A N 1
ATOM 900 C CA . PRO A 1 112 ? -14.037 -1.284 15.498 1.00 88.38 112 PRO A CA 1
ATOM 901 C C . PRO A 1 112 ? -13.694 -2.740 15.859 1.00 88.38 112 PRO A C 1
ATOM 903 O O . PRO A 1 112 ? -13.465 -3.567 14.974 1.00 88.38 112 PRO A O 1
ATOM 906 N N . ALA A 1 113 ? -13.687 -3.071 17.155 1.00 86.50 113 ALA A N 1
ATOM 907 C CA . ALA A 1 113 ? -13.411 -4.429 17.640 1.00 86.50 113 ALA A CA 1
ATOM 908 C C . ALA A 1 113 ? -14.243 -5.496 16.903 1.00 86.50 113 ALA A C 1
ATOM 910 O O . ALA A 1 113 ? -15.462 -5.374 16.778 1.00 86.50 113 ALA A O 1
ATOM 911 N N . GLY A 1 114 ? -13.581 -6.556 16.430 1.00 83.50 114 GLY A N 1
ATOM 912 C CA . GLY A 1 114 ? -14.221 -7.643 15.678 1.00 83.50 114 GLY A CA 1
ATOM 913 C C . GLY A 1 114 ? -14.721 -7.264 14.276 1.00 83.50 114 GLY A C 1
ATOM 914 O O . GLY A 1 114 ? -15.339 -8.098 13.615 1.00 83.50 114 GLY A O 1
ATOM 915 N N . GLY A 1 115 ? -14.472 -6.031 13.827 1.00 85.44 115 GLY A N 1
ATOM 916 C CA . GLY A 1 115 ? -14.799 -5.545 12.492 1.00 85.44 115 GLY A CA 1
ATOM 917 C C . GLY A 1 115 ? -13.680 -5.752 11.470 1.00 85.44 115 GLY A C 1
ATOM 918 O O . GLY A 1 115 ? -12.610 -6.286 11.761 1.00 85.44 115 GLY A O 1
ATOM 919 N N . THR A 1 116 ? -13.949 -5.291 10.253 1.00 88.88 116 THR A N 1
ATOM 920 C CA . THR A 1 116 ? -12.988 -5.164 9.148 1.00 88.88 116 THR A CA 1
ATOM 921 C C . THR A 1 116 ? -13.023 -3.727 8.628 1.00 88.88 116 THR A C 1
ATOM 923 O O . THR A 1 116 ? -13.832 -2.931 9.099 1.00 88.88 116 THR A O 1
ATOM 926 N N . LEU A 1 117 ? -12.208 -3.396 7.623 1.00 88.50 117 LEU A N 1
ATOM 927 C CA . LEU A 1 117 ? -12.245 -2.079 6.985 1.00 88.50 117 LEU A CA 1
ATOM 928 C C . LEU A 1 117 ? -13.644 -1.795 6.429 1.00 88.50 117 LEU A C 1
ATOM 930 O O . LEU A 1 117 ? -14.164 -2.527 5.585 1.00 88.50 117 LEU A O 1
ATOM 934 N N . ASP A 1 118 ? -14.243 -0.724 6.929 1.00 87.06 118 ASP A N 1
ATOM 935 C CA . ASP A 1 118 ? -15.585 -0.256 6.609 1.00 87.06 118 ASP A CA 1
ATOM 936 C C . ASP A 1 118 ? -15.725 1.243 6.926 1.00 87.06 118 ASP A C 1
ATOM 938 O O . ASP A 1 118 ? -14.776 1.892 7.358 1.00 87.06 118 ASP A O 1
ATOM 942 N N . GLN A 1 119 ? -16.921 1.804 6.741 1.00 85.25 119 GLN A N 1
ATOM 943 C CA . GLN A 1 119 ? -17.207 3.224 6.999 1.00 85.25 119 GLN A CA 1
ATOM 944 C C . GLN A 1 119 ? -17.020 3.682 8.464 1.00 85.25 119 GLN A C 1
ATOM 946 O O . GLN A 1 119 ? -17.110 4.874 8.745 1.00 85.25 119 GLN A O 1
ATOM 951 N N . TYR A 1 120 ? -16.813 2.753 9.399 1.00 85.94 120 TYR A N 1
ATOM 952 C CA . TYR A 1 120 ? -16.513 3.022 10.809 1.00 85.94 120 TYR A CA 1
ATOM 953 C C . TYR A 1 120 ? -15.012 2.911 11.099 1.00 85.94 120 TYR A C 1
ATOM 955 O O . TYR A 1 120 ? -14.573 2.937 12.248 1.00 85.94 120 TYR A O 1
ATOM 963 N N . SER A 1 121 ? -14.199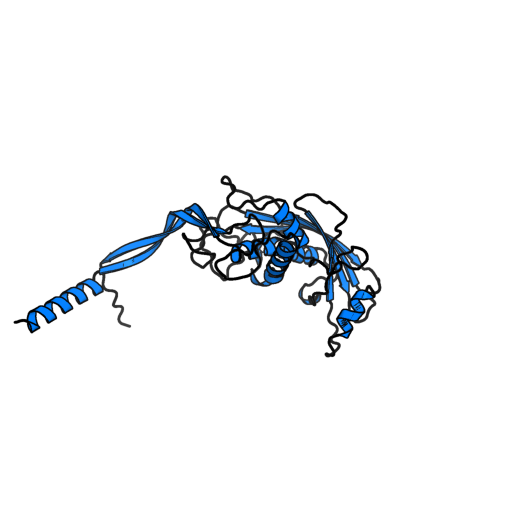 2.763 10.058 1.00 91.31 121 SER A N 1
ATOM 964 C CA . SER A 1 121 ? -12.751 2.779 10.185 1.00 91.31 121 SER A CA 1
ATOM 965 C C . SER A 1 121 ? -12.225 4.213 10.222 1.00 91.31 121 SER A C 1
ATOM 967 O O . SER A 1 121 ? -12.828 5.133 9.669 1.00 91.31 121 SER A O 1
ATOM 969 N N . VAL A 1 122 ? -11.091 4.413 10.886 1.00 92.19 122 VAL A N 1
ATOM 970 C CA . VAL A 1 122 ? -10.445 5.726 11.023 1.00 92.19 122 VAL A CA 1
ATOM 971 C C . VAL A 1 122 ? -9.011 5.675 10.544 1.00 92.19 122 VAL A C 1
ATOM 973 O O . VAL A 1 122 ? -8.313 4.677 10.730 1.00 92.19 122 VAL A O 1
ATOM 976 N N . TYR A 1 123 ? -8.558 6.766 9.939 1.00 93.81 123 TYR A N 1
ATOM 977 C CA . TYR A 1 123 ? -7.174 6.901 9.515 1.00 93.81 123 TYR A CA 1
ATOM 978 C C . TYR A 1 123 ? -6.238 7.008 10.717 1.00 93.81 123 TYR A C 1
ATOM 980 O O . TYR A 1 123 ? -6.553 7.637 11.728 1.00 93.81 123 TYR A O 1
ATOM 988 N N . THR A 1 124 ? -5.047 6.426 10.599 1.00 94.25 124 THR A N 1
ATOM 989 C CA . THR A 1 124 ? -4.008 6.507 11.632 1.00 94.25 124 THR A CA 1
ATOM 990 C C . THR A 1 124 ? -2.797 7.302 11.159 1.00 94.25 124 THR A C 1
ATOM 992 O O . THR A 1 124 ? -2.645 7.621 9.981 1.00 94.25 124 THR A O 1
ATOM 995 N N . SER A 1 125 ? -1.897 7.624 12.089 1.00 94.62 125 SER A N 1
ATOM 996 C CA . SER A 1 125 ? -0.599 8.226 11.760 1.00 94.62 125 SER A CA 1
ATOM 997 C C . SER A 1 125 ? 0.373 7.237 11.112 1.00 94.62 125 SER A C 1
ATOM 999 O O . SER A 1 125 ? 1.385 7.673 10.551 1.00 94.62 125 SER A O 1
ATOM 1001 N N . ARG A 1 126 ? 0.090 5.928 11.196 1.00 95.62 126 ARG A N 1
ATOM 1002 C CA . ARG A 1 126 ? 0.922 4.872 10.621 1.00 95.62 126 ARG A CA 1
ATOM 1003 C C . ARG A 1 126 ? 0.810 4.928 9.107 1.00 95.62 126 ARG A C 1
ATOM 1005 O O . ARG A 1 126 ? -0.292 4.843 8.559 1.00 95.62 126 ARG A O 1
ATOM 1012 N N . LYS A 1 127 ? 1.951 5.031 8.433 1.00 95.31 127 LYS A N 1
ATOM 1013 C CA . LYS A 1 127 ? 1.994 5.122 6.973 1.00 95.31 127 LYS A CA 1
ATOM 1014 C C . LYS A 1 127 ? 3.102 4.288 6.359 1.00 95.31 127 LYS A C 1
ATOM 1016 O O . LYS A 1 127 ? 4.125 4.031 6.991 1.00 95.31 127 LYS A O 1
ATOM 1021 N N . LEU A 1 128 ? 2.896 3.896 5.112 1.00 96.00 128 LEU A N 1
ATOM 1022 C CA . LEU A 1 128 ? 3.847 3.160 4.294 1.00 96.00 128 LEU A CA 1
ATOM 1023 C C . LEU A 1 128 ? 4.047 3.902 2.978 1.00 96.00 128 LEU A C 1
ATOM 1025 O O . LEU A 1 128 ? 3.076 4.382 2.398 1.00 96.00 128 LEU A O 1
ATOM 1029 N N . SER A 1 129 ? 5.286 3.971 2.498 1.00 95.31 129 SER A N 1
ATOM 1030 C CA . SER A 1 129 ? 5.608 4.667 1.250 1.00 95.31 129 SER A CA 1
ATOM 1031 C C . SER A 1 129 ? 6.207 3.720 0.218 1.00 95.31 129 SER A C 1
ATOM 1033 O O . SER A 1 129 ? 6.986 2.836 0.569 1.00 95.31 129 SER A O 1
ATOM 1035 N N . SER A 1 130 ? 5.891 3.930 -1.056 1.00 94.00 130 SER A N 1
ATOM 1036 C CA . SER A 1 130 ? 6.563 3.308 -2.194 1.00 94.00 130 SER A CA 1
ATOM 1037 C C . SER A 1 130 ? 7.274 4.368 -3.032 1.00 94.00 130 SER A C 1
ATOM 1039 O O . SER A 1 130 ? 6.787 5.491 -3.177 1.00 94.00 130 SER A O 1
ATOM 1041 N N . PHE A 1 131 ? 8.434 3.998 -3.567 1.00 92.12 131 PHE A N 1
ATOM 1042 C CA . PHE A 1 131 ? 9.277 4.840 -4.406 1.00 92.12 131 PHE A CA 1
ATOM 1043 C C . PHE A 1 131 ? 9.623 4.088 -5.680 1.00 92.12 131 PHE A C 1
ATOM 1045 O O . PHE A 1 131 ? 9.923 2.892 -5.632 1.00 92.12 131 PHE A O 1
ATOM 1052 N N . THR A 1 132 ? 9.644 4.799 -6.804 1.00 89.31 132 THR A N 1
ATOM 1053 C CA . THR A 1 132 ? 10.055 4.221 -8.082 1.00 89.31 132 THR A CA 1
ATOM 1054 C C . THR A 1 132 ? 11.037 5.110 -8.814 1.00 89.31 132 THR A C 1
ATOM 1056 O O . THR A 1 132 ? 10.882 6.326 -8.837 1.00 89.31 132 THR A O 1
ATOM 1059 N N . SER A 1 133 ? 12.019 4.493 -9.462 1.00 89.75 133 SER A N 1
ATOM 1060 C CA . SER A 1 133 ? 12.932 5.161 -10.388 1.00 89.75 133 SER A CA 1
ATOM 1061 C C . SER A 1 133 ? 12.955 4.369 -11.685 1.00 89.75 133 SER A C 1
ATOM 1063 O O . SER A 1 133 ? 13.263 3.179 -11.667 1.00 89.75 133 SER A O 1
ATOM 1065 N N . CYS A 1 134 ? 12.588 5.007 -12.793 1.00 88.19 134 CYS A N 1
ATOM 1066 C CA . CYS A 1 134 ? 12.397 4.348 -14.078 1.00 88.19 134 CYS A CA 1
ATOM 1067 C C . CYS A 1 134 ? 13.234 5.001 -15.170 1.00 88.19 134 CYS A C 1
ATOM 1069 O O . CYS A 1 134 ? 13.354 6.222 -15.230 1.00 88.19 134 CYS A O 1
ATOM 1071 N N . THR A 1 135 ? 13.742 4.181 -16.083 1.00 89.56 135 THR A N 1
ATOM 1072 C CA . THR A 1 135 ? 14.259 4.620 -17.380 1.00 89.56 135 THR A CA 1
ATOM 1073 C C . THR A 1 135 ? 13.377 4.068 -18.492 1.00 89.56 135 THR A C 1
ATOM 1075 O O . THR A 1 135 ? 12.807 2.986 -18.348 1.00 89.56 135 THR A O 1
ATOM 1078 N N . ALA A 1 136 ? 13.259 4.809 -19.594 1.00 87.56 136 ALA A N 1
ATOM 1079 C CA . ALA A 1 136 ? 12.546 4.391 -20.795 1.00 87.56 136 ALA A CA 1
ATOM 1080 C C . ALA A 1 136 ? 13.487 4.454 -22.001 1.00 87.56 136 ALA A C 1
ATOM 1082 O O . ALA A 1 136 ? 14.190 5.441 -22.209 1.00 87.56 136 ALA A O 1
ATOM 1083 N N . GLU A 1 137 ? 13.487 3.399 -22.804 1.00 85.12 137 GLU A N 1
ATOM 1084 C CA . GLU A 1 137 ? 14.266 3.291 -24.029 1.00 85.12 137 GLU A CA 1
ATOM 1085 C C . GLU A 1 137 ? 13.333 2.909 -25.174 1.00 85.12 137 GLU A C 1
ATOM 1087 O O . GLU A 1 137 ? 12.598 1.924 -25.092 1.00 85.12 137 GLU A O 1
ATOM 1092 N N . ASN A 1 138 ? 13.373 3.672 -26.265 1.00 78.62 138 ASN A N 1
ATOM 1093 C CA . ASN A 1 138 ? 12.681 3.284 -27.486 1.00 78.62 138 ASN A CA 1
ATOM 1094 C C . ASN A 1 138 ? 13.504 2.184 -28.160 1.00 78.62 138 ASN A C 1
ATOM 1096 O O . ASN A 1 138 ? 14.606 2.440 -28.655 1.00 78.62 138 ASN A O 1
ATOM 1100 N N . LYS A 1 139 ? 13.003 0.949 -28.131 1.00 68.31 139 LYS A N 1
ATOM 1101 C CA . LYS A 1 139 ? 13.673 -0.189 -28.758 1.00 68.31 139 LYS A CA 1
ATOM 1102 C C . LYS A 1 139 ? 12.803 -0.728 -29.878 1.00 68.31 139 LYS A C 1
ATOM 1104 O O . LYS A 1 139 ? 11.742 -1.292 -29.640 1.00 68.31 139 LYS A O 1
ATOM 1109 N N . HIS A 1 140 ? 13.341 -0.672 -31.093 1.00 57.66 140 HIS A N 1
ATOM 1110 C CA . HIS A 1 140 ? 12.953 -1.559 -32.186 1.00 57.66 140 HIS A CA 1
ATOM 1111 C C . HIS A 1 140 ? 13.430 -2.979 -31.843 1.00 57.66 140 HIS A C 1
ATOM 1113 O O . HIS A 1 140 ? 14.470 -3.432 -32.319 1.00 57.66 140 HIS A O 1
ATOM 1119 N N . LYS A 1 141 ? 12.732 -3.675 -30.946 1.00 53.59 141 LYS A N 1
ATOM 1120 C CA . LYS A 1 141 ? 12.932 -5.111 -30.751 1.00 53.59 141 LYS A CA 1
ATOM 1121 C C . LYS A 1 141 ? 11.648 -5.831 -31.116 1.00 53.59 141 LYS A C 1
ATOM 1123 O O . LYS A 1 141 ? 10.596 -5.534 -30.563 1.00 53.59 141 LYS A O 1
ATOM 1128 N N . SER A 1 142 ? 11.786 -6.766 -32.049 1.00 49.22 142 SER A N 1
ATOM 1129 C CA . SER A 1 142 ? 10.779 -7.765 -32.383 1.00 49.22 142 SER A CA 1
ATOM 1130 C C . SER A 1 142 ? 10.278 -8.438 -31.108 1.00 49.22 142 SER A C 1
ATOM 1132 O O . SER A 1 142 ? 11.079 -8.778 -30.230 1.00 49.22 142 SER A O 1
ATOM 1134 N N . ILE A 1 143 ? 8.962 -8.601 -31.017 1.00 52.09 143 ILE A N 1
ATOM 1135 C CA . ILE A 1 143 ? 8.288 -9.289 -29.919 1.00 52.09 143 ILE A CA 1
ATOM 1136 C C . ILE A 1 143 ? 8.945 -10.675 -29.711 1.00 52.09 143 ILE A C 1
ATOM 1138 O O . ILE A 1 143 ? 9.160 -11.380 -30.705 1.00 52.09 143 ILE A O 1
ATOM 1142 N N . PRO A 1 144 ? 9.292 -11.082 -28.470 1.00 48.69 144 PRO A N 1
ATOM 1143 C CA . PRO A 1 144 ? 9.759 -12.440 -28.190 1.00 48.69 144 PRO A CA 1
ATOM 1144 C C . PRO A 1 144 ? 8.765 -13.475 -28.737 1.00 48.69 144 PRO A C 1
ATOM 1146 O O . PRO A 1 144 ? 7.558 -13.314 -28.577 1.00 48.69 144 PRO A O 1
ATOM 1149 N N . GLU A 1 145 ? 9.252 -14.531 -29.391 1.00 43.78 145 GLU A N 1
ATOM 1150 C CA . GLU A 1 145 ? 8.424 -15.504 -30.130 1.00 43.78 145 GLU A CA 1
ATOM 1151 C C . GLU A 1 145 ? 7.304 -16.124 -29.264 1.00 43.78 145 GLU A C 1
ATOM 1153 O O . GLU A 1 145 ? 6.189 -16.326 -29.737 1.00 43.78 145 GLU A O 1
ATOM 1158 N N . GLU A 1 146 ? 7.559 -16.282 -27.962 1.00 44.78 146 GLU A N 1
ATOM 1159 C CA . GLU A 1 146 ? 6.623 -16.758 -26.929 1.00 44.78 146 GLU A CA 1
ATOM 1160 C C . GLU A 1 146 ? 5.391 -15.862 -26.715 1.00 44.78 146 GLU A C 1
ATOM 1162 O O . GLU A 1 146 ? 4.386 -16.295 -26.161 1.00 44.78 146 GLU A O 1
ATOM 1167 N N . THR A 1 147 ? 5.444 -14.601 -27.146 1.00 45.84 147 THR A N 1
ATOM 1168 C CA . THR A 1 147 ? 4.322 -13.659 -27.005 1.00 45.84 147 THR A CA 1
ATOM 1169 C C . THR A 1 147 ? 3.389 -13.688 -28.222 1.00 45.84 147 THR A C 1
ATOM 1171 O O . THR A 1 147 ? 2.239 -13.261 -28.122 1.00 45.84 147 THR A O 1
ATOM 1174 N N . LYS A 1 148 ? 3.850 -14.206 -29.373 1.00 41.12 148 LYS A N 1
ATOM 1175 C CA . LYS A 1 148 ? 3.033 -14.311 -30.598 1.00 41.12 148 LYS A CA 1
ATOM 1176 C C . LYS A 1 148 ? 1.918 -15.350 -30.463 1.00 41.12 148 LYS A C 1
ATOM 1178 O O . LYS A 1 148 ? 0.842 -15.177 -31.021 1.00 41.12 148 LYS A O 1
ATOM 1183 N N . THR A 1 149 ? 2.140 -16.389 -29.665 1.00 36.84 149 THR A N 1
ATOM 1184 C CA . THR A 1 149 ? 1.158 -17.450 -29.396 1.00 36.84 149 THR A CA 1
ATOM 1185 C C . THR A 1 149 ? 0.022 -17.002 -28.474 1.00 36.84 149 THR A C 1
ATOM 1187 O O . THR A 1 149 ? -1.099 -17.485 -28.620 1.00 36.84 149 THR A O 1
ATOM 1190 N N . ALA A 1 150 ? 0.256 -16.048 -27.563 1.00 38.72 150 ALA A N 1
ATOM 1191 C CA . ALA A 1 150 ? -0.800 -15.500 -26.705 1.00 38.72 150 ALA A CA 1
ATOM 1192 C C . ALA A 1 150 ? -1.780 -14.609 -27.492 1.00 38.72 150 ALA A C 1
ATOM 1194 O O . ALA A 1 150 ? -2.987 -14.663 -27.260 1.00 38.72 150 ALA A O 1
ATOM 1195 N N . SER A 1 151 ? -1.282 -13.829 -28.460 1.00 39.62 151 SER A N 1
ATOM 1196 C CA . SER A 1 151 ? -2.102 -12.961 -29.316 1.00 39.62 151 SER A CA 1
ATOM 1197 C C . SER A 1 151 ? -2.855 -13.698 -30.431 1.00 39.62 151 SER A C 1
ATOM 1199 O O . SER A 1 151 ? -3.823 -13.149 -30.950 1.00 39.62 151 SER A O 1
ATOM 1201 N N . GLU A 1 152 ? -2.461 -14.923 -30.794 1.00 40.91 152 GLU A N 1
ATOM 1202 C CA . GLU A 1 152 ? -3.137 -15.727 -31.830 1.00 40.91 152 GLU A CA 1
ATOM 1203 C C . GLU A 1 152 ? -4.338 -16.543 -31.321 1.00 40.91 152 GLU A C 1
ATOM 1205 O O . GLU A 1 152 ? -5.131 -17.029 -32.127 1.00 40.91 152 GLU A O 1
ATOM 1210 N N . SER A 1 153 ? -4.507 -16.688 -30.002 1.00 37.44 153 SER A N 1
ATOM 1211 C CA . SER A 1 153 ? -5.546 -17.556 -29.421 1.00 37.44 153 SER A CA 1
ATOM 1212 C C . SER A 1 153 ? -6.942 -16.922 -29.294 1.00 37.44 153 SER A C 1
ATOM 1214 O O . SER A 1 153 ? -7.924 -17.646 -29.126 1.00 37.44 153 SER A O 1
ATOM 1216 N N . GLU A 1 154 ? -7.071 -15.601 -29.445 1.00 41.41 154 GLU A N 1
ATOM 1217 C CA . GLU A 1 154 ? -8.360 -14.899 -29.399 1.00 41.41 154 GLU A CA 1
ATOM 1218 C C . GLU A 1 154 ? -8.747 -14.397 -30.796 1.00 41.41 154 GLU A C 1
ATOM 1220 O O . GLU A 1 154 ? -8.334 -13.332 -31.247 1.00 41.41 154 GLU A O 1
ATOM 1225 N N . GLY A 1 155 ? -9.552 -15.196 -31.505 1.00 36.09 155 GLY A N 1
ATOM 1226 C CA . GLY A 1 155 ? -10.128 -14.884 -32.819 1.00 36.09 155 GLY A CA 1
ATOM 1227 C C . GLY A 1 155 ? -11.190 -13.778 -32.780 1.00 36.09 155 GLY A C 1
ATOM 1228 O O . GLY A 1 155 ? -12.341 -14.013 -33.146 1.00 36.09 155 GLY A O 1
ATOM 1229 N N . GLY A 1 156 ? -10.807 -12.586 -32.327 1.00 38.12 156 GLY A N 1
ATOM 1230 C CA . GLY A 1 156 ? -11.612 -11.368 -32.294 1.00 38.12 156 GLY A CA 1
ATOM 1231 C C . GLY A 1 156 ? -10.897 -10.211 -32.992 1.00 38.12 156 GLY A C 1
ATOM 1232 O O . GLY A 1 156 ? -9.677 -10.205 -33.116 1.00 38.12 156 GLY A O 1
ATOM 1233 N N . ASP A 1 157 ? -11.682 -9.263 -33.498 1.00 36.00 157 ASP A N 1
ATOM 1234 C CA . ASP A 1 157 ? -11.282 -8.141 -34.354 1.00 36.00 157 ASP A CA 1
ATOM 1235 C C . ASP A 1 157 ? -9.931 -7.487 -33.975 1.00 36.00 157 ASP A C 1
ATOM 1237 O O . ASP A 1 157 ? -9.702 -7.104 -32.826 1.00 36.00 157 ASP A O 1
ATOM 1241 N N . ARG A 1 158 ? -9.037 -7.344 -34.967 1.00 42.84 158 ARG A N 1
ATOM 1242 C CA . ARG A 1 158 ? -7.663 -6.813 -34.846 1.00 42.84 158 ARG A CA 1
ATOM 1243 C C . ARG A 1 158 ? -7.666 -5.290 -34.676 1.00 42.84 158 ARG A C 1
ATOM 1245 O O . ARG A 1 158 ? -7.082 -4.557 -35.474 1.00 42.84 158 ARG A O 1
ATOM 1252 N N . SER A 1 159 ? -8.327 -4.799 -33.636 1.00 41.25 159 SER A N 1
ATOM 1253 C CA . SER A 1 159 ? -8.124 -3.426 -33.183 1.00 41.25 159 SER A CA 1
ATOM 1254 C C . SER A 1 159 ? -6.673 -3.293 -32.696 1.00 41.25 159 SER A C 1
ATOM 1256 O O . SER A 1 159 ? -6.153 -4.205 -32.052 1.00 41.25 159 SER A O 1
ATOM 1258 N N . LEU A 1 160 ? -6.011 -2.183 -33.033 1.00 50.25 160 LEU A N 1
ATOM 1259 C CA . LEU A 1 160 ? -4.638 -1.855 -32.635 1.00 50.25 160 LEU A CA 1
ATOM 1260 C C . LEU A 1 160 ? -4.560 -1.667 -31.108 1.00 50.25 160 LEU A C 1
ATOM 1262 O O . LEU A 1 160 ? -4.548 -0.544 -30.612 1.00 50.25 160 LEU A O 1
ATOM 1266 N N . VAL A 1 161 ? -4.563 -2.758 -30.343 1.00 56.72 161 VAL A N 1
ATOM 1267 C CA . VAL A 1 161 ? -4.434 -2.707 -28.884 1.00 56.72 161 VAL A CA 1
ATOM 1268 C C . VAL A 1 161 ? -2.951 -2.700 -28.538 1.00 56.72 161 VAL A C 1
ATOM 1270 O O . VAL A 1 161 ? -2.224 -3.644 -28.854 1.00 56.72 161 VAL A O 1
ATOM 1273 N N . LYS A 1 162 ? -2.492 -1.627 -27.887 1.00 62.12 162 LYS A N 1
ATOM 1274 C CA . LYS A 1 162 ? -1.152 -1.582 -27.295 1.00 62.12 162 LYS A CA 1
ATOM 1275 C C . LYS A 1 162 ? -1.137 -2.431 -26.033 1.00 62.12 162 LYS A C 1
ATOM 1277 O O . LYS A 1 162 ? -1.927 -2.176 -25.123 1.00 62.12 162 LYS A O 1
ATOM 1282 N N . LYS A 1 163 ? -0.227 -3.401 -25.974 1.00 65.06 163 LYS A N 1
ATOM 1283 C CA . LYS A 1 163 ? -0.094 -4.336 -24.851 1.00 65.06 163 LYS A CA 1
ATOM 1284 C C . LYS A 1 163 ? 1.195 -4.076 -24.085 1.00 65.06 163 LYS A C 1
ATOM 1286 O O . LYS A 1 163 ? 2.158 -3.534 -24.634 1.00 65.06 163 LYS A O 1
ATOM 1291 N N . ALA A 1 164 ? 1.221 -4.493 -22.823 1.00 68.00 164 ALA A N 1
ATOM 1292 C CA . ALA A 1 164 ? 2.380 -4.348 -21.956 1.00 68.00 164 ALA A CA 1
ATOM 1293 C C . ALA A 1 164 ? 2.722 -5.677 -21.257 1.00 68.00 164 ALA A C 1
ATOM 1295 O O . ALA A 1 164 ? 1.854 -6.318 -20.668 1.00 68.00 164 ALA A O 1
ATOM 1296 N N . ILE A 1 165 ? 3.988 -6.097 -21.317 1.00 69.06 165 ILE A N 1
ATOM 1297 C CA . ILE A 1 165 ? 4.512 -7.274 -20.604 1.00 69.06 165 ILE A CA 1
ATOM 1298 C C . ILE A 1 165 ? 5.352 -6.817 -19.427 1.00 69.06 165 ILE A C 1
ATOM 1300 O O . ILE A 1 165 ? 6.239 -5.979 -19.582 1.00 69.06 165 ILE A O 1
ATOM 1304 N N . PHE A 1 166 ? 5.129 -7.443 -18.278 1.00 70.19 166 PHE A N 1
ATOM 1305 C CA . PHE A 1 166 ? 5.928 -7.249 -17.080 1.00 70.19 166 PHE A CA 1
ATOM 1306 C C . PHE A 1 166 ? 6.823 -8.469 -16.865 1.00 70.19 166 PHE A C 1
ATOM 1308 O O . PHE A 1 166 ? 6.361 -9.604 -16.887 1.00 70.19 166 PHE A O 1
ATOM 1315 N N . SER A 1 167 ? 8.109 -8.235 -16.638 1.00 68.06 167 SER A N 1
ATOM 1316 C CA . SER A 1 167 ? 9.085 -9.252 -16.246 1.00 68.06 167 SER A CA 1
ATOM 1317 C C . SER A 1 167 ? 9.942 -8.727 -15.099 1.00 68.06 167 SER A C 1
ATOM 1319 O O . SER A 1 167 ? 10.084 -7.520 -14.916 1.00 68.06 167 SER A O 1
ATOM 1321 N N . THR A 1 168 ? 10.501 -9.621 -14.289 1.00 66.62 168 THR A N 1
ATOM 1322 C CA . THR A 1 168 ? 11.430 -9.265 -13.209 1.00 66.62 168 THR A CA 1
ATOM 1323 C C . THR A 1 168 ? 12.732 -10.011 -13.418 1.00 66.62 168 THR A C 1
ATOM 1325 O O . THR A 1 168 ? 12.750 -11.106 -13.974 1.00 66.62 168 THR A O 1
ATOM 1328 N N . ASP A 1 169 ? 13.830 -9.415 -12.975 1.00 61.50 169 ASP A N 1
ATOM 1329 C CA . ASP A 1 169 ? 15.110 -10.108 -12.891 1.00 61.50 169 ASP A CA 1
ATOM 1330 C C . ASP A 1 169 ? 15.160 -10.865 -11.557 1.00 61.50 169 ASP A C 1
ATOM 1332 O O . ASP A 1 169 ? 15.269 -10.233 -10.506 1.00 61.50 169 ASP A O 1
ATOM 1336 N N . LEU A 1 170 ? 14.975 -12.189 -11.577 1.00 52.06 170 LEU A N 1
ATOM 1337 C CA . LEU A 1 170 ? 15.014 -13.001 -10.352 1.00 52.06 170 LEU A CA 1
ATOM 1338 C C . LEU A 1 170 ? 16.445 -13.232 -9.843 1.00 52.06 170 LEU A C 1
ATOM 1340 O O . LEU A 1 170 ? 16.624 -13.448 -8.646 1.00 52.06 170 LEU A O 1
ATOM 1344 N N . ASP A 1 171 ? 17.446 -13.139 -10.722 1.00 48.34 171 ASP A N 1
ATOM 1345 C CA . ASP A 1 171 ? 18.859 -13.370 -10.389 1.00 48.34 171 ASP A CA 1
ATOM 1346 C C . ASP A 1 171 ? 19.521 -12.150 -9.734 1.00 48.34 171 ASP A C 1
ATOM 1348 O O . ASP A 1 171 ? 20.608 -12.241 -9.157 1.00 48.34 171 ASP A O 1
ATOM 1352 N N . HIS A 1 172 ? 18.873 -10.987 -9.800 1.00 57.81 172 HIS A N 1
ATOM 1353 C CA . HIS A 1 172 ? 19.354 -9.772 -9.160 1.00 57.81 172 HIS A CA 1
ATOM 1354 C C . HIS A 1 172 ? 18.823 -9.696 -7.720 1.00 57.81 172 HIS A C 1
ATOM 1356 O O . HIS A 1 172 ? 17.716 -9.210 -7.476 1.00 57.81 172 HIS A O 1
ATOM 1362 N N . ASP A 1 173 ? 19.613 -10.154 -6.738 1.00 62.50 173 ASP A N 1
ATOM 1363 C CA . ASP A 1 173 ? 19.290 -9.936 -5.322 1.00 62.50 173 ASP A CA 1
ATOM 1364 C C . ASP A 1 173 ? 19.523 -8.471 -4.955 1.00 62.50 173 ASP A C 1
ATOM 1366 O O . ASP A 1 173 ? 20.610 -8.031 -4.586 1.00 62.50 173 ASP A O 1
ATOM 1370 N N . CYS A 1 174 ? 18.472 -7.685 -5.114 1.00 66.88 174 CYS A N 1
ATOM 1371 C CA . CYS A 1 174 ? 18.533 -6.247 -4.950 1.00 66.88 174 CYS A CA 1
ATOM 1372 C C . CYS A 1 174 ? 18.207 -5.780 -3.519 1.00 66.88 174 CYS A C 1
ATOM 1374 O O . CYS A 1 174 ? 17.878 -4.614 -3.294 1.00 66.88 174 CYS A O 1
ATOM 1376 N N . GLY A 1 175 ? 18.277 -6.695 -2.550 1.00 77.12 175 GLY A N 1
ATOM 1377 C CA . GLY A 1 175 ? 17.932 -6.452 -1.156 1.00 77.12 175 GLY A CA 1
ATOM 1378 C C . GLY A 1 175 ? 16.478 -6.803 -0.800 1.00 77.12 175 GLY A C 1
ATOM 1379 O O . GLY A 1 175 ? 15.694 -7.249 -1.640 1.00 77.12 175 GLY A O 1
ATOM 1380 N N . PRO A 1 176 ? 16.105 -6.643 0.481 1.00 78.69 176 PRO A N 1
ATOM 1381 C CA . PRO A 1 176 ? 14.872 -7.209 1.025 1.00 78.69 176 PRO A CA 1
ATOM 1382 C C . PRO A 1 176 ? 13.585 -6.441 0.697 1.00 78.69 176 PRO A C 1
ATOM 1384 O O . PRO A 1 176 ? 12.514 -7.007 0.834 1.00 78.69 176 PRO A O 1
ATOM 1387 N N . ARG A 1 177 ? 13.637 -5.166 0.296 1.00 86.75 177 ARG A N 1
ATOM 1388 C CA . ARG A 1 177 ? 12.428 -4.336 0.073 1.00 86.75 177 ARG A CA 1
ATOM 1389 C C . ARG A 1 177 ? 12.375 -3.683 -1.300 1.00 86.75 177 ARG A C 1
ATOM 1391 O O . ARG A 1 177 ? 11.789 -2.614 -1.472 1.00 86.75 177 ARG A O 1
ATOM 1398 N N . TYR A 1 178 ? 13.059 -4.292 -2.253 1.00 84.75 178 TYR A N 1
ATOM 1399 C CA . TYR A 1 178 ? 13.300 -3.709 -3.555 1.00 84.75 178 TYR A CA 1
ATOM 1400 C C . TYR A 1 178 ? 13.183 -4.788 -4.630 1.00 84.75 178 TYR A C 1
ATOM 1402 O O . TYR A 1 178 ? 13.615 -5.925 -4.436 1.00 84.75 178 TYR A O 1
ATOM 1410 N N . SER A 1 179 ? 12.645 -4.420 -5.788 1.00 79.31 179 SER A N 1
ATOM 1411 C CA . SER A 1 179 ? 12.663 -5.240 -7.003 1.00 79.31 179 SER A CA 1
ATOM 1412 C C 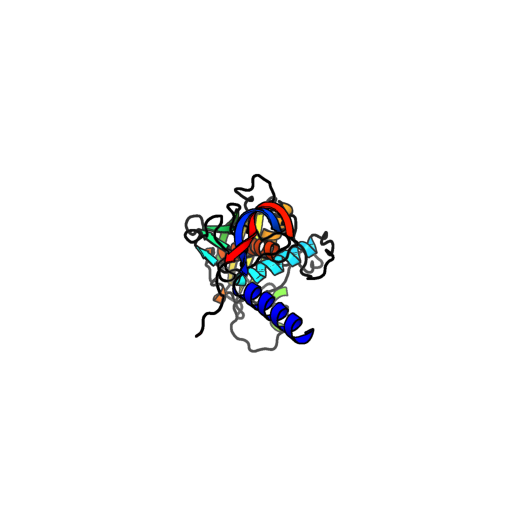. SER A 1 179 ? 12.984 -4.389 -8.233 1.00 79.31 179 SER A C 1
ATOM 1414 O O . SER A 1 179 ? 12.804 -3.169 -8.243 1.00 79.31 179 SER A O 1
ATOM 1416 N N . ILE A 1 180 ? 13.447 -5.051 -9.295 1.00 79.62 180 ILE A N 1
ATOM 1417 C CA . ILE A 1 180 ? 13.600 -4.438 -10.617 1.00 79.62 180 ILE A CA 1
ATOM 1418 C C . ILE A 1 180 ? 12.537 -5.027 -11.531 1.00 79.62 180 ILE A C 1
ATOM 1420 O O . ILE A 1 180 ? 12.656 -6.169 -11.976 1.00 79.62 180 ILE A O 1
ATOM 1424 N N . ALA A 1 181 ? 11.530 -4.221 -11.847 1.00 77.62 181 ALA A N 1
ATOM 1425 C CA . ALA A 1 181 ? 10.540 -4.546 -12.856 1.00 77.62 181 ALA A CA 1
ATOM 1426 C C . ALA A 1 181 ? 11.006 -4.039 -14.224 1.00 77.62 181 ALA A C 1
ATOM 1428 O O . ALA A 1 181 ? 11.415 -2.889 -14.400 1.00 77.62 181 ALA A O 1
ATOM 1429 N N . LYS A 1 182 ? 10.932 -4.916 -15.214 1.00 75.38 182 LYS A N 1
ATOM 1430 C CA . LYS A 1 182 ? 11.140 -4.619 -16.625 1.00 75.38 182 LYS A CA 1
ATOM 1431 C C . LYS A 1 182 ? 9.770 -4.653 -17.288 1.00 75.38 182 LYS A C 1
ATOM 1433 O O . LYS A 1 182 ? 9.060 -5.652 -17.192 1.00 75.38 182 LYS A O 1
ATOM 1438 N N . LEU A 1 183 ? 9.397 -3.563 -17.939 1.00 74.69 183 LEU A N 1
ATOM 1439 C CA . LEU A 1 183 ? 8.128 -3.440 -18.645 1.00 74.69 183 LEU A CA 1
ATOM 1440 C C . LEU A 1 183 ? 8.416 -3.252 -20.131 1.00 74.69 183 LEU A C 1
ATOM 1442 O O . LEU A 1 183 ? 9.220 -2.403 -20.506 1.00 74.69 183 LEU A O 1
ATOM 1446 N N . GLN A 1 184 ? 7.769 -4.037 -20.979 1.00 72.75 184 GLN A N 1
ATOM 1447 C CA . GLN A 1 184 ? 7.862 -3.904 -22.425 1.00 72.75 184 GLN A CA 1
ATOM 1448 C C . GLN A 1 184 ? 6.486 -3.574 -22.991 1.00 72.75 184 GLN A C 1
ATOM 1450 O O . GLN A 1 184 ? 5.577 -4.396 -22.932 1.00 72.75 184 GLN A O 1
ATOM 1455 N N . GLU A 1 185 ? 6.349 -2.377 -23.551 1.00 72.69 185 GLU A N 1
ATOM 1456 C CA . GLU A 1 185 ? 5.201 -1.969 -24.354 1.00 72.69 185 GLU A CA 1
ATOM 1457 C C . GLU A 1 185 ? 5.453 -2.349 -25.816 1.00 72.69 185 GLU A C 1
ATOM 1459 O O . GLU A 1 185 ? 6.523 -2.061 -26.362 1.00 72.69 185 GLU A O 1
ATOM 1464 N N . PHE A 1 186 ? 4.469 -2.968 -26.461 1.00 68.31 186 PHE A N 1
ATOM 1465 C CA . PHE A 1 186 ? 4.538 -3.321 -27.876 1.00 68.31 186 PHE A CA 1
ATOM 1466 C C . PHE A 1 186 ? 3.184 -3.146 -28.558 1.00 68.31 186 PHE A C 1
ATOM 1468 O O . PHE A 1 186 ? 2.122 -3.162 -27.928 1.00 68.31 186 PHE A O 1
ATOM 1475 N N . TRP A 1 187 ? 3.242 -2.938 -29.869 1.00 64.31 187 TRP A N 1
ATOM 1476 C CA . TRP A 1 187 ? 2.073 -2.746 -30.716 1.00 64.31 187 TRP A CA 1
ATOM 1477 C C . TRP A 1 187 ? 1.813 -4.006 -31.541 1.00 64.31 187 TRP A C 1
ATOM 1479 O O . TRP A 1 187 ? 2.740 -4.743 -31.881 1.00 64.31 187 TRP A O 1
ATOM 1489 N N . SER A 1 188 ? 0.551 -4.240 -31.900 1.00 56.44 188 SER A N 1
ATOM 1490 C CA . SER A 1 188 ? 0.146 -5.379 -32.731 1.00 56.44 188 SER A CA 1
ATOM 1491 C C . SER A 1 188 ? 0.748 -5.365 -34.148 1.00 56.44 188 SER A C 1
ATOM 1493 O O . SER A 1 188 ? 0.712 -6.389 -34.823 1.00 56.44 188 SER A O 1
ATOM 1495 N N . ASP A 1 189 ? 1.284 -4.228 -34.608 1.00 54.03 189 ASP A N 1
ATOM 1496 C CA . ASP A 1 189 ? 1.923 -4.015 -35.919 1.00 54.03 189 ASP A CA 1
ATOM 1497 C C . ASP A 1 189 ? 3.473 -3.984 -35.869 1.00 54.03 189 ASP A C 1
ATOM 1499 O O . ASP A 1 189 ? 4.140 -3.587 -36.826 1.00 54.03 189 ASP A O 1
ATOM 1503 N N . ASP A 1 190 ? 4.046 -4.489 -34.769 1.00 57.28 190 ASP A N 1
ATOM 1504 C CA . ASP A 1 190 ? 5.352 -5.172 -34.692 1.00 57.28 190 ASP A CA 1
ATOM 1505 C C . ASP A 1 190 ? 6.615 -4.356 -35.057 1.00 57.28 190 ASP A C 1
ATOM 1507 O O . ASP A 1 190 ? 7.680 -4.918 -35.315 1.00 57.28 190 ASP A O 1
ATOM 1511 N N . THR A 1 191 ? 6.556 -3.017 -35.049 1.00 55.34 191 THR A N 1
ATOM 1512 C CA . THR A 1 191 ? 7.755 -2.193 -35.318 1.00 55.34 191 THR A CA 1
ATOM 1513 C C . THR A 1 191 ? 8.090 -1.145 -34.270 1.00 55.34 191 THR A C 1
ATOM 1515 O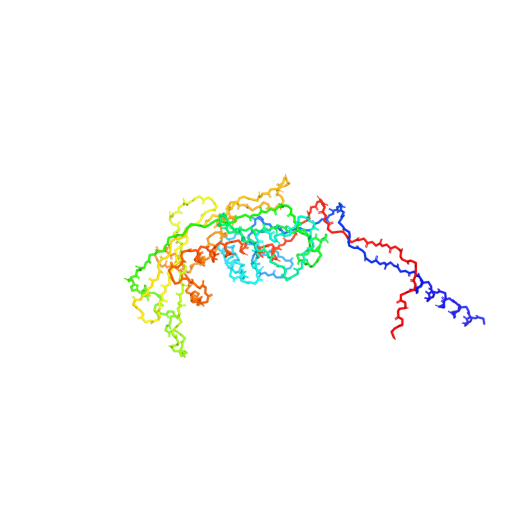 O . THR A 1 191 ? 9.202 -0.643 -34.304 1.00 55.34 191 THR A O 1
ATOM 1518 N N . LYS A 1 192 ? 7.230 -0.800 -33.312 1.00 63.62 192 LYS A N 1
ATOM 1519 C CA . LYS A 1 192 ? 7.546 0.245 -32.321 1.00 63.62 192 LYS A CA 1
ATOM 1520 C C . LYS A 1 192 ? 7.149 -0.203 -30.923 1.00 63.62 192 LYS A C 1
ATOM 1522 O O . LYS A 1 192 ? 6.080 -0.773 -30.733 1.00 63.62 192 LYS A O 1
ATOM 1527 N N . GLY A 1 193 ? 8.027 0.050 -29.958 1.00 74.19 193 GLY A N 1
ATOM 1528 C CA . GLY A 1 193 ? 7.816 -0.340 -28.573 1.00 74.19 193 GLY A CA 1
ATOM 1529 C C . GLY A 1 193 ? 8.730 0.413 -27.620 1.00 74.19 193 GLY A C 1
ATOM 1530 O O . GLY A 1 193 ? 9.841 0.827 -27.972 1.00 74.19 193 GLY A O 1
ATOM 1531 N N . TRP A 1 194 ? 8.243 0.592 -26.400 1.00 79.50 194 TRP A N 1
ATOM 1532 C CA . TRP A 1 194 ? 9.004 1.190 -25.316 1.00 79.50 194 TRP A CA 1
ATOM 1533 C C . TRP A 1 194 ? 9.427 0.105 -24.344 1.00 79.50 194 TRP A C 1
ATOM 1535 O O . TRP A 1 194 ? 8.645 -0.761 -23.959 1.00 79.50 194 TRP A O 1
ATOM 1545 N N . TYR A 1 195 ? 10.690 0.150 -23.951 1.00 82.00 195 TYR A N 1
ATOM 1546 C CA . TYR A 1 195 ? 11.232 -0.708 -22.920 1.00 82.00 195 TYR A CA 1
ATOM 1547 C C . TYR A 1 195 ? 11.520 0.136 -21.687 1.00 82.00 195 TYR A C 1
ATOM 1549 O O . TYR A 1 195 ? 12.299 1.087 -21.750 1.00 82.00 195 TYR A O 1
ATOM 1557 N N . TYR A 1 196 ? 10.923 -0.235 -20.566 1.00 83.88 196 TYR A N 1
ATOM 1558 C CA . TYR A 1 196 ? 11.102 0.428 -19.289 1.00 83.88 196 TYR A CA 1
ATOM 1559 C C . TYR A 1 196 ? 11.859 -0.476 -18.331 1.00 83.88 196 TYR A C 1
ATOM 1561 O O . TYR A 1 196 ? 11.597 -1.678 -18.233 1.00 83.88 196 TYR A O 1
ATOM 1569 N N . LYS A 1 197 ? 12.777 0.118 -17.579 1.00 87.00 197 LYS A N 1
ATOM 1570 C CA . LYS A 1 197 ? 13.434 -0.530 -16.449 1.00 87.00 197 LYS A CA 1
ATOM 1571 C C . LYS A 1 197 ? 13.170 0.308 -15.212 1.00 87.00 197 LYS A C 1
ATOM 1573 O O . LYS A 1 197 ? 13.622 1.445 -15.138 1.00 87.00 197 LYS A O 1
ATOM 1578 N N . CYS A 1 198 ? 12.440 -0.263 -14.268 1.00 86.19 198 CYS A N 1
ATOM 1579 C CA . CYS A 1 198 ? 11.968 0.415 -13.077 1.00 86.19 198 CYS A CA 1
ATOM 1580 C C . CYS A 1 198 ? 12.460 -0.291 -11.823 1.00 86.19 198 CYS A C 1
ATOM 1582 O O . CYS A 1 198 ? 12.267 -1.491 -11.641 1.00 86.19 198 CYS A O 1
ATOM 1584 N N . ASN A 1 199 ? 13.057 0.489 -10.941 1.00 89.31 199 ASN A N 1
ATOM 1585 C CA . ASN A 1 199 ? 13.420 0.096 -9.597 1.00 89.31 199 ASN A CA 1
ATOM 1586 C C . ASN A 1 199 ? 12.260 0.460 -8.677 1.00 89.31 199 ASN A C 1
ATOM 1588 O O . ASN A 1 199 ? 11.893 1.633 -8.618 1.00 89.31 199 ASN A O 1
ATOM 1592 N N . ILE A 1 200 ? 11.690 -0.524 -7.988 1.00 89.19 200 ILE A N 1
ATOM 1593 C CA . ILE A 1 200 ? 10.554 -0.350 -7.083 1.00 89.19 200 ILE A CA 1
ATOM 1594 C C . ILE A 1 200 ? 11.040 -0.633 -5.670 1.00 89.19 200 ILE A C 1
ATOM 1596 O O . ILE A 1 200 ? 11.520 -1.730 -5.393 1.00 89.19 200 ILE A O 1
ATOM 1600 N N . THR A 1 201 ? 10.865 0.331 -4.774 1.00 92.25 201 THR A N 1
ATOM 1601 C CA . THR A 1 201 ? 11.215 0.201 -3.359 1.00 92.25 201 THR A CA 1
ATOM 1602 C C . THR A 1 201 ? 9.97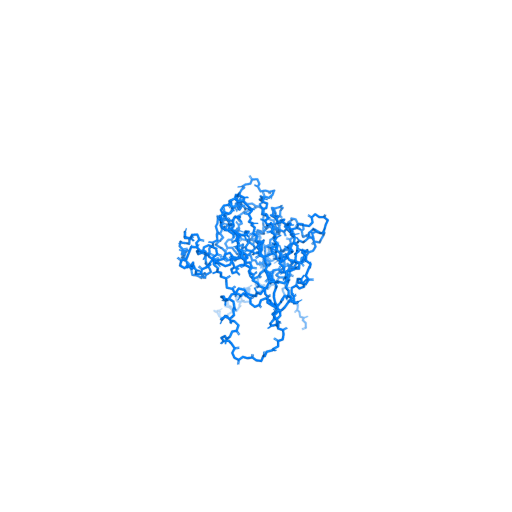3 0.389 -2.506 1.00 92.25 201 THR A C 1
ATOM 1604 O O . THR A 1 201 ? 9.180 1.306 -2.738 1.00 92.25 201 THR A O 1
ATOM 1607 N N . LEU A 1 202 ? 9.827 -0.440 -1.476 1.00 94.38 202 LEU A N 1
ATOM 1608 C CA . LEU A 1 202 ? 8.847 -0.240 -0.417 1.00 94.38 202 LEU A CA 1
ATOM 1609 C C . LEU A 1 202 ? 9.563 0.193 0.865 1.00 94.38 202 LEU A C 1
ATOM 1611 O O . LEU A 1 202 ? 10.528 -0.431 1.302 1.00 94.38 202 LEU A O 1
ATOM 1615 N N . GLY A 1 203 ? 9.103 1.284 1.463 1.00 94.12 203 GLY A N 1
ATOM 1616 C CA . GLY A 1 203 ? 9.640 1.802 2.712 1.00 94.12 203 GLY A CA 1
ATOM 1617 C C . GLY A 1 203 ? 9.313 0.917 3.916 1.00 94.12 203 GLY A C 1
ATOM 1618 O O . GLY A 1 203 ? 8.645 -0.115 3.821 1.00 94.12 203 GLY A O 1
ATOM 1619 N N . TYR A 1 204 ? 9.785 1.351 5.080 1.00 95.06 204 TYR A N 1
ATOM 1620 C CA . TYR A 1 204 ? 9.333 0.823 6.365 1.00 95.06 204 TYR A CA 1
ATOM 1621 C C . TYR A 1 204 ? 8.037 1.512 6.790 1.00 95.06 204 TYR A C 1
ATOM 1623 O O . TYR A 1 204 ? 7.803 2.669 6.429 1.00 95.06 204 TYR A O 1
ATOM 1631 N N . THR A 1 205 ? 7.219 0.816 7.580 1.00 95.75 205 THR A N 1
ATOM 1632 C CA . THR A 1 205 ? 6.073 1.435 8.248 1.00 95.75 205 THR A CA 1
ATOM 1633 C C . THR A 1 205 ? 6.581 2.533 9.183 1.00 95.75 205 THR A C 1
ATOM 1635 O O . THR A 1 205 ? 7.435 2.297 10.036 1.00 95.75 205 THR A O 1
ATOM 1638 N N . GLN A 1 206 ? 6.077 3.748 9.003 1.00 95.94 206 GLN A N 1
ATOM 1639 C CA . GLN A 1 206 ? 6.419 4.917 9.808 1.00 95.94 206 GLN A CA 1
ATOM 1640 C C . GLN A 1 206 ? 5.367 5.128 10.897 1.00 95.94 206 GLN A C 1
ATOM 1642 O O . GLN A 1 206 ? 4.211 4.755 10.712 1.00 95.94 206 GLN A O 1
ATOM 1647 N N . ASN A 1 207 ? 5.753 5.776 12.000 1.00 95.12 207 ASN A N 1
ATOM 1648 C CA . ASN A 1 207 ? 4.870 6.123 13.125 1.00 95.12 207 ASN A CA 1
ATOM 1649 C C . ASN A 1 207 ? 4.147 4.924 13.771 1.00 95.12 207 ASN A C 1
ATOM 1651 O O . ASN A 1 207 ? 3.026 5.068 14.253 1.00 95.12 207 ASN A O 1
ATOM 1655 N N . ASP A 1 208 ? 4.791 3.756 13.804 1.00 94.38 208 ASP A N 1
ATOM 1656 C CA . ASP A 1 208 ? 4.244 2.527 14.387 1.00 94.38 208 ASP A CA 1
ATOM 1657 C C . ASP A 1 208 ? 5.075 2.051 15.596 1.00 94.38 208 ASP A C 1
ATOM 1659 O O . ASP A 1 208 ? 5.839 1.090 15.495 1.00 94.38 208 ASP A O 1
ATOM 1663 N N . PRO A 1 209 ? 4.979 2.724 16.759 1.00 92.56 209 PRO A N 1
ATOM 1664 C CA . PRO A 1 209 ? 5.795 2.396 17.931 1.00 92.56 209 PRO A CA 1
ATOM 1665 C C . PRO A 1 209 ? 5.472 1.022 18.538 1.00 92.56 209 PRO A C 1
ATOM 1667 O O . PRO A 1 209 ? 6.287 0.480 19.279 1.00 92.56 209 PRO A O 1
ATOM 1670 N N . LEU A 1 210 ? 4.289 0.472 18.247 1.00 91.62 210 LEU A N 1
ATOM 1671 C CA . LEU A 1 210 ? 3.851 -0.839 18.729 1.00 91.62 210 LEU A CA 1
ATOM 1672 C C . LEU A 1 210 ? 4.152 -1.961 17.728 1.00 91.62 210 LEU A C 1
ATOM 1674 O O . LEU A 1 210 ? 3.942 -3.127 18.055 1.00 91.62 210 LEU A O 1
ATOM 1678 N N . ASN A 1 211 ? 4.658 -1.622 16.537 1.00 93.50 211 ASN A N 1
ATOM 1679 C CA . ASN A 1 211 ? 4.989 -2.567 15.474 1.00 93.50 211 ASN A CA 1
ATOM 1680 C C . ASN A 1 211 ? 3.789 -3.439 15.044 1.00 93.50 211 ASN A C 1
ATOM 1682 O O . ASN A 1 211 ? 3.946 -4.609 14.694 1.00 93.50 211 ASN A O 1
ATOM 1686 N N . ILE A 1 212 ? 2.583 -2.874 15.116 1.00 92.81 212 ILE A N 1
ATOM 1687 C CA . ILE A 1 212 ? 1.312 -3.566 14.855 1.00 92.81 212 ILE A CA 1
ATOM 1688 C C . ILE A 1 212 ? 0.919 -3.540 13.372 1.00 92.81 212 ILE A C 1
ATOM 1690 O O . ILE A 1 212 ? 0.152 -4.379 12.916 1.00 92.81 212 ILE A O 1
ATOM 1694 N N . SER A 1 213 ? 1.476 -2.608 12.603 1.00 94.75 213 SER A N 1
ATOM 1695 C CA . SER A 1 213 ? 1.332 -2.486 11.149 1.00 94.75 213 SER A CA 1
ATOM 1696 C C . SER A 1 213 ? 2.659 -2.765 10.440 1.00 94.75 213 SER A C 1
ATOM 1698 O O . SER A 1 213 ? 2.952 -2.220 9.371 1.00 94.75 213 SER A O 1
ATOM 1700 N N . PHE A 1 214 ? 3.493 -3.605 11.050 1.00 94.69 214 PHE A N 1
ATOM 1701 C CA . PHE A 1 214 ? 4.797 -3.972 10.524 1.00 94.69 214 PHE A CA 1
ATOM 1702 C C . PHE A 1 214 ? 4.675 -4.826 9.264 1.00 94.69 214 PHE A C 1
ATOM 1704 O O . PHE A 1 214 ? 4.343 -6.009 9.322 1.00 94.69 214 PHE A O 1
ATOM 1711 N N . VAL A 1 215 ? 5.022 -4.239 8.122 1.00 94.69 215 VAL A N 1
ATOM 1712 C CA . VAL A 1 215 ? 5.211 -4.990 6.879 1.00 94.69 215 VAL A CA 1
ATOM 1713 C C . VAL A 1 215 ? 6.604 -5.598 6.910 1.00 94.69 215 VAL A C 1
ATOM 1715 O O . VAL A 1 215 ? 7.588 -4.859 6.947 1.00 94.69 215 VAL A O 1
ATOM 1718 N N . SER A 1 216 ? 6.696 -6.927 6.891 1.00 91.56 216 SER A N 1
ATOM 1719 C CA . SER A 1 216 ? 7.980 -7.634 6.902 1.00 91.56 216 SER A CA 1
ATOM 1720 C C . SER A 1 216 ? 8.773 -7.421 5.611 1.00 91.56 216 SER A C 1
ATOM 1722 O O . SER A 1 216 ? 8.213 -7.129 4.557 1.00 91.56 216 SER A O 1
ATOM 1724 N N . ASP A 1 217 ? 10.088 -7.617 5.677 1.00 90.88 217 ASP A N 1
ATOM 1725 C CA . ASP A 1 217 ? 10.970 -7.597 4.505 1.00 90.88 217 ASP A CA 1
ATOM 1726 C C . ASP A 1 217 ? 10.524 -8.612 3.440 1.00 90.88 217 ASP A C 1
ATOM 1728 O O . ASP A 1 217 ? 10.451 -8.294 2.261 1.00 90.88 217 ASP A O 1
ATOM 1732 N N . SER A 1 218 ? 10.109 -9.811 3.859 1.00 88.25 218 SER A N 1
ATOM 1733 C CA . SER A 1 218 ? 9.557 -10.821 2.948 1.00 88.25 218 SER A CA 1
ATOM 1734 C C . SER A 1 218 ? 8.294 -10.324 2.233 1.00 88.25 218 SER A C 1
ATOM 1736 O O . SER A 1 218 ? 8.197 -10.399 1.008 1.00 88.25 218 SER A O 1
ATOM 1738 N N . MET A 1 219 ? 7.344 -9.749 2.980 1.00 90.56 219 MET A N 1
ATOM 1739 C CA . MET A 1 219 ? 6.115 -9.208 2.398 1.00 90.56 219 MET A CA 1
ATOM 1740 C C . MET A 1 219 ? 6.401 -8.014 1.483 1.00 90.56 219 MET A C 1
ATOM 1742 O O . MET A 1 219 ? 5.799 -7.910 0.420 1.00 90.56 219 MET A O 1
ATOM 1746 N N . ALA A 1 220 ? 7.354 -7.155 1.847 1.00 92.31 220 ALA A N 1
ATOM 1747 C CA . ALA A 1 220 ? 7.803 -6.050 1.011 1.00 92.31 220 ALA A CA 1
ATOM 1748 C C . ALA A 1 220 ? 8.425 -6.545 -0.304 1.00 92.31 220 ALA A C 1
ATOM 1750 O O . ALA A 1 220 ? 8.043 -6.051 -1.362 1.00 92.31 220 ALA A O 1
ATOM 1751 N N . LYS A 1 221 ? 9.306 -7.556 -0.267 1.00 88.31 221 LYS A N 1
ATOM 1752 C CA . LYS A 1 221 ? 9.890 -8.174 -1.471 1.00 88.31 221 LYS A CA 1
ATOM 1753 C C . LYS A 1 221 ? 8.816 -8.752 -2.389 1.00 88.31 221 LYS A C 1
ATOM 1755 O O . LYS A 1 221 ? 8.862 -8.552 -3.600 1.00 88.31 221 LYS A O 1
ATOM 1760 N N . ILE A 1 222 ? 7.826 -9.438 -1.815 1.00 88.00 222 ILE A N 1
ATOM 1761 C CA . ILE A 1 222 ? 6.691 -9.978 -2.573 1.00 88.00 222 ILE A CA 1
ATOM 1762 C C . ILE A 1 222 ? 5.851 -8.840 -3.168 1.00 88.00 222 ILE A C 1
ATOM 1764 O O . ILE A 1 222 ? 5.480 -8.912 -4.334 1.00 88.00 222 ILE A O 1
ATOM 1768 N N . ALA A 1 223 ? 5.580 -7.778 -2.408 1.00 91.06 223 ALA A N 1
ATOM 1769 C CA . ALA A 1 223 ? 4.803 -6.628 -2.861 1.00 91.06 223 ALA A CA 1
ATOM 1770 C C . ALA A 1 223 ? 5.468 -5.907 -4.040 1.00 91.06 223 ALA A C 1
ATOM 1772 O O . ALA A 1 223 ? 4.814 -5.650 -5.050 1.00 91.06 223 ALA A O 1
ATOM 1773 N N . THR A 1 224 ? 6.771 -5.624 -3.957 1.00 89.25 224 THR A N 1
ATOM 1774 C CA . THR A 1 224 ? 7.499 -4.954 -5.043 1.00 89.25 224 THR A CA 1
ATOM 1775 C C . THR A 1 224 ? 7.669 -5.862 -6.263 1.00 89.25 224 THR A C 1
ATOM 1777 O O . THR A 1 224 ? 7.705 -5.370 -7.389 1.00 89.25 224 THR A O 1
ATOM 1780 N N . ALA A 1 225 ? 7.743 -7.183 -6.086 1.00 84.19 225 ALA A N 1
ATOM 1781 C CA . ALA A 1 225 ? 7.774 -8.146 -7.190 1.00 84.19 225 ALA A CA 1
ATOM 1782 C C . ALA A 1 225 ? 6.381 -8.468 -7.767 1.00 84.19 225 ALA A C 1
ATOM 1784 O O . ALA A 1 225 ? 6.288 -8.976 -8.882 1.00 84.19 225 ALA A O 1
ATOM 1785 N N . SER A 1 226 ? 5.301 -8.148 -7.044 1.00 83.12 226 SER A N 1
ATOM 1786 C CA . SER A 1 226 ? 3.924 -8.513 -7.399 1.00 83.12 226 SER A CA 1
ATOM 1787 C C . SER A 1 226 ? 3.406 -8.014 -8.753 1.00 83.12 226 SER A C 1
ATOM 1789 O O . SER A 1 226 ? 2.549 -8.711 -9.296 1.00 83.12 226 SER A O 1
ATOM 1791 N N . PRO A 1 227 ? 3.885 -6.900 -9.357 1.00 78.06 227 PRO A N 1
ATOM 1792 C CA . PRO A 1 227 ? 3.498 -6.544 -10.725 1.00 78.06 227 PRO A CA 1
ATOM 1793 C C . PRO A 1 227 ? 3.833 -7.638 -11.746 1.00 78.06 227 PRO A C 1
ATOM 1795 O O . PRO A 1 227 ? 3.191 -7.736 -12.788 1.00 78.06 227 PRO A O 1
ATOM 1798 N N . VAL A 1 228 ? 4.807 -8.494 -11.430 1.00 71.81 228 VAL A N 1
ATOM 1799 C CA . VAL A 1 228 ? 5.185 -9.650 -12.239 1.00 71.81 228 VAL A CA 1
ATOM 1800 C C . VAL A 1 228 ? 4.501 -10.890 -11.664 1.00 71.81 228 VAL A C 1
ATOM 1802 O O . VAL A 1 228 ? 4.689 -11.235 -10.499 1.00 71.81 228 VAL A O 1
ATOM 1805 N N . HIS A 1 229 ? 3.660 -11.554 -12.459 1.00 62.88 229 HIS A N 1
ATOM 1806 C CA . HIS A 1 229 ? 2.989 -12.785 -12.030 1.00 62.88 229 HIS A CA 1
ATOM 1807 C C . HIS A 1 229 ? 4.003 -13.953 -12.007 1.00 62.88 229 HIS A C 1
ATOM 1809 O O . HIS A 1 229 ? 4.855 -14.021 -12.898 1.00 62.88 229 HIS A O 1
ATOM 1815 N N . PRO A 1 230 ? 3.979 -14.857 -11.005 1.00 55.12 230 PRO A N 1
ATOM 1816 C CA . PRO A 1 230 ? 4.912 -15.974 -10.943 1.00 55.12 230 PRO A CA 1
ATOM 1817 C C . PRO A 1 230 ? 4.589 -17.036 -11.992 1.00 55.12 230 PRO A C 1
ATOM 1819 O O . PRO A 1 230 ? 3.719 -17.888 -11.767 1.00 55.12 230 PRO A O 1
ATOM 1822 N N . GLY A 1 231 ? 5.336 -16.942 -13.101 1.00 48.16 231 GLY A N 1
ATOM 1823 C CA . GLY A 1 231 ? 5.621 -17.936 -14.148 1.00 48.16 231 GLY A CA 1
ATOM 1824 C C . GLY A 1 231 ? 5.010 -19.318 -14.013 1.00 48.16 231 GLY A C 1
ATOM 1825 O O . GLY A 1 231 ? 5.162 -19.939 -12.965 1.00 48.16 231 GLY A O 1
ATOM 1826 N N . GLU A 1 232 ? 4.486 -19.901 -15.100 1.00 44.31 232 GLU A N 1
ATOM 1827 C CA . GLU A 1 232 ? 4.959 -21.264 -15.331 1.00 44.31 232 GLU A CA 1
ATOM 1828 C C . GLU A 1 232 ? 6.448 -21.095 -15.612 1.00 44.31 232 GLU A C 1
ATOM 1830 O O . GLU A 1 232 ? 6.841 -20.303 -16.462 1.00 44.31 232 GLU A O 1
ATOM 1835 N N . VAL A 1 233 ? 7.271 -21.712 -14.771 1.00 46.00 233 VAL A N 1
ATOM 1836 C CA . VAL A 1 233 ? 8.712 -21.725 -14.980 1.00 46.00 233 VAL A CA 1
ATOM 1837 C C . VAL A 1 233 ? 8.919 -22.489 -16.282 1.00 46.00 233 VAL A C 1
ATOM 1839 O O . VAL A 1 233 ? 8.478 -23.638 -16.381 1.00 46.00 233 VAL A O 1
ATOM 1842 N N . ASP A 1 234 ? 9.523 -21.859 -17.284 1.00 42.38 234 ASP A N 1
ATOM 1843 C CA . ASP A 1 234 ? 9.869 -22.572 -18.506 1.00 42.38 234 ASP A CA 1
ATOM 1844 C C . ASP A 1 234 ? 10.894 -23.682 -18.199 1.00 42.38 234 ASP A C 1
ATOM 1846 O O . ASP A 1 234 ? 11.503 -23.740 -17.125 1.00 42.38 234 ASP A O 1
ATOM 1850 N N . GLY A 1 235 ? 11.109 -24.599 -19.145 1.00 34.44 235 GLY A N 1
ATOM 1851 C CA . GLY A 1 235 ? 12.072 -25.696 -18.980 1.00 34.44 235 GLY A CA 1
ATOM 1852 C C . GLY A 1 235 ? 13.526 -25.250 -18.743 1.00 34.44 235 GLY A C 1
ATOM 1853 O O . GLY A 1 235 ? 14.377 -26.105 -18.506 1.00 34.44 235 GLY A O 1
ATOM 1854 N N . THR A 1 236 ? 13.819 -23.944 -18.799 1.00 45.56 236 THR A N 1
ATOM 1855 C CA . THR A 1 236 ? 15.132 -23.346 -18.529 1.00 45.56 236 THR A CA 1
ATOM 1856 C C . THR A 1 236 ? 15.239 -22.648 -17.172 1.00 45.56 236 THR A C 1
ATOM 1858 O O . THR A 1 236 ? 16.315 -22.161 -16.834 1.00 45.56 236 THR A O 1
ATOM 1861 N N . GLY A 1 237 ? 14.180 -22.650 -16.358 1.00 41.66 237 GLY A N 1
ATOM 1862 C CA . GLY A 1 237 ? 14.201 -22.036 -15.029 1.00 41.66 237 GLY A CA 1
ATOM 1863 C C . GLY A 1 237 ? 13.832 -20.552 -15.019 1.00 41.66 237 GLY A C 1
ATOM 1864 O O . GLY A 1 237 ? 13.789 -19.956 -13.943 1.00 41.66 237 GLY A O 1
ATOM 1865 N N . ASN A 1 238 ? 13.524 -19.957 -16.175 1.00 42.91 238 ASN A N 1
ATOM 1866 C CA . ASN A 1 238 ? 13.043 -18.586 -16.238 1.00 42.91 238 ASN A CA 1
ATOM 1867 C C . ASN A 1 238 ? 11.539 -18.572 -15.965 1.00 42.91 238 ASN A C 1
ATOM 1869 O O . ASN A 1 238 ? 10.748 -19.262 -16.607 1.00 42.91 238 ASN A O 1
ATOM 1873 N N . THR A 1 239 ? 11.114 -17.751 -15.008 1.00 45.59 239 THR A N 1
ATOM 1874 C CA . THR A 1 239 ? 9.699 -17.404 -14.877 1.00 45.59 239 THR A CA 1
ATOM 1875 C C . THR A 1 239 ? 9.378 -16.314 -15.893 1.00 45.59 239 THR A C 1
ATOM 1877 O O . THR A 1 239 ? 9.508 -15.125 -15.594 1.00 45.59 239 THR A O 1
ATOM 1880 N N . SER A 1 240 ? 8.966 -16.695 -17.095 1.00 45.09 240 SER A N 1
ATOM 1881 C CA . SER A 1 240 ? 8.203 -15.802 -17.962 1.00 45.09 240 SER A CA 1
ATOM 1882 C C . SER A 1 240 ? 6.716 -16.005 -17.650 1.00 45.09 240 SER A C 1
ATOM 1884 O O . SER A 1 240 ? 6.233 -17.121 -17.471 1.00 45.09 240 SER A O 1
ATOM 1886 N N . GLN A 1 241 ? 5.965 -14.923 -17.473 1.00 48.28 241 GLN A N 1
ATOM 1887 C CA . GLN A 1 241 ? 4.513 -15.011 -17.315 1.00 48.28 241 GLN A CA 1
ATOM 1888 C C . GLN A 1 241 ? 3.856 -13.680 -17.623 1.00 48.28 241 GLN A C 1
ATOM 1890 O O . GLN A 1 241 ? 4.494 -12.635 -17.628 1.00 48.28 241 GLN A O 1
ATOM 1895 N N . THR A 1 242 ? 2.532 -13.664 -17.666 1.00 46.88 242 THR A N 1
ATOM 1896 C CA . THR A 1 242 ? 1.748 -13.814 -18.892 1.00 46.88 242 THR A CA 1
ATOM 1897 C C . THR A 1 242 ? 1.366 -12.388 -19.269 1.00 46.88 242 THR A C 1
ATOM 1899 O O . THR A 1 242 ? 1.242 -11.538 -18.384 1.00 46.88 242 THR A O 1
ATOM 1902 N N . VAL A 1 243 ? 1.185 -12.126 -20.561 1.00 42.06 243 VAL A N 1
ATOM 1903 C CA . VAL A 1 243 ? 0.630 -10.876 -21.087 1.00 42.06 243 VAL A CA 1
ATOM 1904 C C . VAL A 1 243 ? -0.659 -10.555 -20.333 1.00 42.06 243 VAL A C 1
ATOM 1906 O O . VAL A 1 243 ? -1.670 -11.226 -20.521 1.00 42.06 243 VAL A O 1
ATOM 1909 N N . TYR A 1 244 ? -0.638 -9.531 -19.488 1.00 45.44 244 TYR A N 1
ATOM 1910 C CA . TYR A 1 244 ? -1.884 -8.864 -19.163 1.00 45.44 244 TYR A CA 1
ATOM 1911 C C . TYR A 1 244 ? -2.170 -7.922 -20.316 1.00 45.44 244 TYR A C 1
ATOM 1913 O O . TYR A 1 244 ? -1.302 -7.144 -20.718 1.00 45.44 244 TYR A O 1
ATOM 1921 N N . ASP A 1 245 ? -3.384 -8.002 -20.850 1.00 47.62 245 ASP A N 1
ATOM 1922 C CA . ASP A 1 245 ? -3.896 -7.043 -21.823 1.00 47.62 245 ASP A CA 1
ATOM 1923 C C . ASP A 1 245 ? -4.177 -5.708 -21.111 1.00 47.62 245 ASP A C 1
ATOM 1925 O O . ASP A 1 245 ? -5.303 -5.231 -20.985 1.00 47.62 245 ASP A O 1
ATOM 1929 N N . TYR A 1 246 ? -3.127 -5.128 -20.530 1.00 56.72 246 TYR A N 1
ATOM 1930 C CA . TYR A 1 246 ? -3.144 -3.755 -20.089 1.00 56.72 246 TYR A CA 1
ATOM 1931 C C . TYR A 1 246 ? -3.057 -2.912 -21.343 1.00 56.72 246 TYR A C 1
ATOM 1933 O O . TYR A 1 246 ? -2.030 -2.892 -22.022 1.00 56.72 246 TYR A O 1
ATOM 1941 N N . ASN A 1 247 ? -4.154 -2.222 -21.635 1.00 55.22 247 ASN A N 1
ATOM 1942 C CA . ASN A 1 247 ? -4.173 -1.206 -22.664 1.00 55.22 247 ASN A CA 1
ATOM 1943 C C . ASN A 1 247 ? -3.150 -0.123 -22.279 1.00 55.22 247 ASN A C 1
ATOM 1945 O O . ASN A 1 247 ? -3.411 0.714 -21.412 1.00 55.22 247 ASN A O 1
ATOM 1949 N N . ALA A 1 248 ? -1.974 -0.163 -22.906 1.00 57.12 248 ALA A N 1
ATOM 1950 C CA . ALA A 1 248 ? -0.872 0.736 -22.580 1.00 57.12 248 ALA A CA 1
ATOM 1951 C C . ALA A 1 248 ? -1.219 2.204 -22.877 1.00 57.12 248 ALA A C 1
ATOM 1953 O O . ALA A 1 248 ? -0.688 3.095 -22.215 1.00 57.12 248 ALA A O 1
ATOM 1954 N N . ASP A 1 249 ? -2.155 2.460 -23.804 1.00 55.84 249 ASP A N 1
ATOM 1955 C CA . ASP A 1 249 ? -2.710 3.800 -24.026 1.00 55.84 249 ASP A CA 1
ATOM 1956 C C . ASP A 1 249 ? -3.598 4.243 -22.865 1.00 55.84 249 ASP A C 1
ATOM 1958 O O . ASP A 1 249 ? -3.494 5.385 -22.422 1.00 55.84 249 ASP A O 1
ATOM 1962 N N . ALA A 1 250 ? -4.415 3.344 -22.309 1.00 60.00 250 ALA A N 1
ATOM 1963 C CA . ALA A 1 250 ? -5.201 3.644 -21.111 1.00 60.00 250 ALA A CA 1
ATOM 1964 C C . ALA A 1 250 ? -4.310 3.906 -19.882 1.00 60.00 250 ALA A C 1
ATOM 1966 O O . ALA A 1 250 ? -4.694 4.664 -18.996 1.00 60.00 250 ALA A O 1
ATOM 1967 N N . MET A 1 251 ? -3.116 3.308 -19.842 1.00 66.25 251 MET A N 1
ATOM 1968 C CA . MET A 1 251 ? -2.103 3.552 -18.808 1.00 66.25 251 MET A CA 1
ATOM 1969 C C . MET A 1 251 ? -1.152 4.715 -19.138 1.00 66.25 251 MET A C 1
ATOM 1971 O O . MET A 1 251 ? -0.349 5.115 -18.297 1.00 66.25 251 MET A O 1
ATOM 1975 N N . GLY A 1 252 ? -1.235 5.274 -20.349 1.00 65.69 252 GLY A N 1
ATOM 1976 C CA . GLY A 1 252 ? -0.428 6.408 -20.785 1.00 65.69 252 GLY A CA 1
ATOM 1977 C C . GLY A 1 252 ? 1.078 6.137 -20.821 1.00 65.69 252 GLY A C 1
ATOM 1978 O O . GLY A 1 252 ? 1.850 7.065 -20.576 1.00 65.69 252 GLY A O 1
ATOM 1979 N N . PHE A 1 253 ? 1.517 4.901 -21.087 1.00 75.12 253 PHE A N 1
ATOM 1980 C CA . PHE A 1 253 ? 2.940 4.553 -21.049 1.00 75.12 253 PHE A CA 1
ATOM 1981 C C . PHE A 1 253 ? 3.745 5.278 -22.122 1.00 75.12 253 PHE A C 1
ATOM 1983 O O . PHE A 1 253 ? 4.566 6.091 -21.734 1.00 75.12 253 PHE A O 1
ATOM 1990 N N . ASN A 1 254 ? 3.539 5.049 -23.421 1.00 75.19 254 ASN A N 1
ATOM 1991 C CA . ASN A 1 254 ? 4.003 5.864 -24.563 1.00 75.19 254 ASN A CA 1
ATOM 1992 C C . ASN A 1 254 ? 5.335 6.653 -24.389 1.00 75.19 254 ASN A C 1
ATOM 1994 O O . ASN A 1 254 ? 5.423 7.836 -24.718 1.00 75.19 254 ASN A O 1
ATOM 1998 N N . GLY A 1 255 ? 6.377 6.023 -23.844 1.00 74.38 255 GLY A N 1
ATOM 1999 C CA . GLY A 1 255 ? 7.684 6.621 -23.522 1.00 74.38 255 GLY A CA 1
ATOM 2000 C C . GLY A 1 255 ? 7.807 7.401 -22.204 1.00 74.38 255 GLY A C 1
ATOM 2001 O O . GLY A 1 255 ? 8.918 7.745 -21.807 1.00 74.38 255 GLY A O 1
ATOM 2002 N N . SER A 1 256 ? 6.713 7.638 -21.483 1.00 85.00 256 SER A N 1
ATOM 2003 C CA . SER A 1 256 ? 6.684 8.222 -20.139 1.00 85.00 256 SER A CA 1
ATOM 2004 C C . SER A 1 256 ? 7.147 7.223 -19.075 1.00 85.00 256 SER A C 1
ATOM 2006 O O . SER A 1 256 ? 6.407 6.334 -18.644 1.00 85.00 256 SER A O 1
ATOM 2008 N N . PHE A 1 257 ? 8.391 7.381 -18.618 1.00 86.25 257 PHE A N 1
ATOM 2009 C CA . PHE A 1 257 ? 8.920 6.621 -17.481 1.00 86.25 257 PHE A CA 1
ATOM 2010 C C . PHE A 1 257 ? 8.204 6.969 -16.164 1.00 86.25 257 PHE A C 1
ATOM 2012 O O . PHE A 1 257 ? 8.154 6.135 -15.263 1.00 86.25 257 PHE A O 1
ATOM 2019 N N . GLU A 1 258 ? 7.622 8.167 -16.058 1.00 86.00 258 GLU A N 1
ATOM 2020 C CA . GLU A 1 258 ? 6.856 8.622 -14.892 1.00 86.00 258 GLU A CA 1
ATOM 2021 C C . GLU A 1 258 ? 5.554 7.830 -14.746 1.00 86.00 258 GLU A C 1
ATOM 2023 O O . GLU A 1 258 ? 5.259 7.328 -13.663 1.00 86.00 258 GLU A O 1
ATOM 2028 N N . ASN A 1 259 ? 4.815 7.630 -15.842 1.00 84.25 259 ASN A N 1
ATOM 2029 C CA . ASN A 1 259 ? 3.566 6.860 -15.830 1.00 84.25 259 ASN A CA 1
ATOM 2030 C C . ASN A 1 259 ? 3.819 5.368 -15.578 1.00 84.25 259 ASN A C 1
ATOM 2032 O O . ASN A 1 259 ? 3.068 4.728 -14.833 1.00 84.25 259 ASN A O 1
ATOM 2036 N N . ALA A 1 260 ? 4.901 4.825 -16.148 1.00 83.19 260 ALA A N 1
ATOM 2037 C CA . ALA A 1 260 ? 5.351 3.464 -15.868 1.00 83.19 260 ALA A CA 1
ATOM 2038 C C . ALA A 1 260 ? 5.714 3.287 -14.384 1.00 83.19 260 ALA A C 1
ATOM 2040 O O . ALA A 1 260 ? 5.237 2.353 -13.738 1.00 83.19 260 ALA A O 1
ATOM 2041 N N . GLY A 1 261 ? 6.494 4.218 -13.825 1.00 86.00 261 GLY A N 1
ATOM 2042 C CA . GLY A 1 261 ? 6.846 4.230 -12.405 1.00 86.00 261 GLY A CA 1
ATOM 2043 C C . GLY A 1 261 ? 5.625 4.346 -11.505 1.00 86.00 261 GLY A C 1
ATOM 2044 O O . GLY A 1 261 ? 5.452 3.526 -10.610 1.00 86.00 261 GLY A O 1
ATOM 2045 N N . CYS A 1 262 ? 4.722 5.278 -11.810 1.00 86.88 262 CYS A N 1
ATOM 2046 C CA . CYS A 1 262 ? 3.473 5.461 -11.080 1.00 86.88 262 CYS A CA 1
ATOM 2047 C C . CYS A 1 262 ? 2.631 4.185 -11.052 1.00 86.88 262 CYS A C 1
ATOM 2049 O O . CYS A 1 262 ? 2.218 3.740 -9.984 1.00 86.88 262 CYS A O 1
ATOM 2051 N N . SER A 1 263 ? 2.440 3.544 -12.205 1.00 85.88 263 SER A N 1
ATOM 2052 C CA . SER A 1 263 ? 1.650 2.314 -12.289 1.00 85.88 263 SER A CA 1
ATOM 2053 C C . SER A 1 263 ? 2.259 1.188 -11.456 1.00 85.88 263 SER A C 1
ATOM 2055 O O . SER A 1 263 ? 1.540 0.494 -10.742 1.00 85.88 263 SER A O 1
ATOM 2057 N N . LEU A 1 264 ? 3.584 1.038 -11.484 1.00 87.12 264 LEU A N 1
ATOM 2058 C CA . LEU A 1 264 ? 4.295 0.028 -10.701 1.00 87.12 264 LEU A CA 1
ATOM 2059 C C . LEU A 1 264 ? 4.290 0.326 -9.196 1.00 87.12 264 LEU A C 1
ATOM 2061 O O . LEU A 1 264 ? 4.107 -0.593 -8.398 1.00 87.12 264 LEU A O 1
ATOM 2065 N N . ALA A 1 265 ? 4.444 1.592 -8.804 1.00 89.69 265 ALA A N 1
ATOM 2066 C CA . ALA A 1 265 ? 4.365 2.024 -7.412 1.00 89.69 265 ALA A CA 1
ATOM 2067 C C . ALA A 1 265 ? 2.969 1.771 -6.832 1.00 89.69 265 ALA A C 1
ATOM 2069 O O . ALA A 1 265 ? 2.829 1.193 -5.754 1.00 89.69 265 ALA A O 1
ATOM 2070 N N . VAL A 1 266 ? 1.932 2.160 -7.578 1.00 90.56 266 VAL A N 1
ATOM 2071 C CA . VAL A 1 266 ? 0.526 1.954 -7.215 1.00 90.56 266 VAL A CA 1
ATOM 2072 C C . VAL A 1 266 ? 0.195 0.469 -7.158 1.00 90.56 266 VAL A C 1
ATOM 2074 O O . VAL A 1 266 ? -0.509 0.050 -6.247 1.00 90.56 266 VAL A O 1
ATOM 2077 N N . PHE A 1 267 ? 0.729 -0.348 -8.066 1.00 90.19 267 PHE A N 1
ATOM 2078 C CA . PHE A 1 267 ? 0.542 -1.797 -8.025 1.00 90.19 267 PHE A CA 1
ATOM 2079 C C . PHE A 1 267 ? 1.189 -2.406 -6.773 1.00 90.19 267 PHE A C 1
ATOM 2081 O O . PHE A 1 267 ? 0.536 -3.143 -6.032 1.00 90.19 267 PHE A O 1
ATOM 2088 N N . ALA A 1 268 ? 2.454 -2.070 -6.498 1.00 91.19 268 ALA A N 1
ATOM 2089 C CA . ALA A 1 268 ? 3.181 -2.584 -5.341 1.00 91.19 268 ALA A CA 1
ATOM 2090 C C . ALA A 1 268 ? 2.515 -2.166 -4.024 1.00 91.19 268 ALA A C 1
ATOM 2092 O O . ALA A 1 268 ? 2.249 -3.011 -3.169 1.00 91.19 268 ALA A O 1
ATOM 2093 N N . LEU A 1 269 ? 2.175 -0.886 -3.869 1.00 94.62 269 LEU A N 1
ATOM 2094 C CA . LEU A 1 269 ? 1.480 -0.391 -2.684 1.00 94.62 269 LEU A CA 1
ATOM 2095 C C . LEU A 1 269 ? 0.051 -0.942 -2.601 1.00 94.62 269 LEU A C 1
ATOM 2097 O O . LEU A 1 269 ? -0.395 -1.353 -1.534 1.00 94.62 269 LEU A O 1
ATOM 2101 N N . GLY A 1 270 ? -0.638 -1.043 -3.736 1.00 94.25 270 GLY A N 1
ATOM 2102 C CA . GLY A 1 270 ? -1.961 -1.641 -3.859 1.00 94.25 270 GLY A CA 1
ATOM 2103 C C . GLY A 1 270 ? -1.995 -3.110 -3.454 1.00 94.25 270 GLY A C 1
ATOM 2104 O O . GLY A 1 270 ? -2.999 -3.561 -2.914 1.00 94.25 270 GLY A O 1
ATOM 2105 N N . SER A 1 271 ? -0.897 -3.855 -3.603 1.00 93.75 271 SER A N 1
ATOM 2106 C CA . SER A 1 271 ? -0.819 -5.202 -3.034 1.00 93.75 271 SER A CA 1
ATOM 2107 C C . SER A 1 271 ? -0.975 -5.170 -1.507 1.00 93.75 271 SER A C 1
ATOM 2109 O O . SER A 1 271 ? -1.775 -5.931 -0.962 1.00 93.75 271 SER A O 1
ATOM 2111 N N . ILE A 1 272 ? -0.315 -4.227 -0.822 1.00 95.94 272 ILE A N 1
ATOM 2112 C CA . ILE A 1 272 ? -0.440 -4.022 0.628 1.00 95.94 272 ILE A CA 1
ATOM 2113 C C . ILE A 1 272 ? -1.843 -3.529 0.992 1.00 95.94 272 ILE A C 1
ATOM 2115 O O . ILE A 1 272 ? -2.430 -4.051 1.933 1.00 95.94 272 ILE A O 1
ATOM 2119 N N . VAL A 1 273 ? -2.419 -2.592 0.233 1.00 95.38 273 VAL A N 1
ATOM 2120 C CA . VAL A 1 273 ? -3.806 -2.131 0.452 1.00 95.38 273 VAL A CA 1
ATOM 2121 C C . VAL A 1 273 ? -4.809 -3.274 0.279 1.00 95.38 273 VAL A C 1
ATOM 2123 O O . VAL A 1 273 ? -5.714 -3.461 1.082 1.00 95.38 273 VAL A O 1
ATOM 2126 N N . GLY A 1 274 ? -4.650 -4.113 -0.741 1.00 93.06 274 GLY A N 1
ATOM 2127 C CA . GLY A 1 274 ? -5.510 -5.280 -0.889 1.00 93.06 274 GLY A CA 1
ATOM 2128 C C . GLY A 1 274 ? -5.302 -6.288 0.239 1.00 93.06 274 GLY A C 1
ATOM 2129 O O . GLY A 1 274 ? -6.274 -6.899 0.678 1.00 93.06 274 GLY A O 1
ATOM 2130 N N . ALA A 1 275 ? -4.084 -6.412 0.772 1.00 93.06 275 ALA A N 1
ATOM 2131 C CA . ALA A 1 275 ? -3.833 -7.199 1.972 1.00 93.06 275 ALA A CA 1
ATOM 2132 C C . ALA A 1 275 ? -4.568 -6.613 3.186 1.00 93.06 275 ALA A C 1
ATOM 2134 O O . ALA A 1 275 ? -5.181 -7.375 3.923 1.00 93.06 275 ALA A O 1
ATOM 2135 N N . THR A 1 276 ? -4.612 -5.288 3.363 1.00 93.12 276 THR A N 1
ATOM 2136 C CA . THR A 1 276 ? -5.382 -4.694 4.467 1.00 93.12 276 THR A CA 1
ATOM 2137 C C . THR A 1 276 ? -6.880 -4.942 4.354 1.00 93.12 276 THR A C 1
ATOM 2139 O O . THR A 1 276 ? -7.538 -5.048 5.375 1.00 93.12 276 THR A O 1
ATOM 2142 N N . ILE A 1 277 ? -7.415 -5.105 3.146 1.00 91.38 277 ILE A N 1
ATOM 2143 C CA . ILE A 1 277 ? -8.841 -5.387 2.924 1.00 91.38 277 ILE A CA 1
ATOM 2144 C C . ILE A 1 277 ? -9.168 -6.884 3.055 1.00 91.38 277 ILE A C 1
ATOM 2146 O O . ILE A 1 277 ? -10.253 -7.246 3.509 1.00 91.38 277 ILE A O 1
ATOM 2150 N N . ASN A 1 278 ? -8.268 -7.765 2.608 1.00 88.94 278 ASN A N 1
ATOM 2151 C CA . ASN A 1 278 ? -8.567 -9.190 2.416 1.00 88.94 278 ASN A CA 1
ATOM 2152 C C . ASN A 1 278 ? -7.899 -10.122 3.432 1.00 88.94 278 ASN A C 1
ATOM 2154 O O . ASN A 1 278 ? -8.316 -11.278 3.554 1.00 88.94 278 ASN A O 1
ATOM 2158 N N . ASN A 1 279 ? -6.858 -9.667 4.131 1.00 89.94 279 ASN A N 1
ATOM 2159 C CA . ASN A 1 279 ? -6.247 -10.453 5.192 1.00 89.94 279 ASN A CA 1
ATOM 2160 C C . ASN A 1 279 ? -7.183 -10.540 6.402 1.00 89.94 279 ASN A C 1
ATOM 2162 O O . ASN A 1 279 ? -8.153 -9.794 6.543 1.00 89.94 279 ASN A O 1
ATOM 2166 N N . HIS A 1 280 ? -6.886 -11.483 7.293 1.00 88.12 280 HIS A N 1
ATOM 2167 C CA . HIS A 1 280 ? -7.592 -11.558 8.561 1.00 88.12 280 HIS A CA 1
ATOM 2168 C C . HIS A 1 280 ? -7.229 -10.366 9.448 1.00 88.12 280 HIS A C 1
ATOM 2170 O O . HIS A 1 280 ? -6.154 -9.780 9.313 1.00 88.12 280 HIS A O 1
ATOM 2176 N N . TYR A 1 281 ? -8.126 -10.039 10.371 1.00 91.56 281 TYR A N 1
ATOM 2177 C CA . TYR A 1 281 ? -7.923 -8.961 11.323 1.00 91.56 281 TYR A CA 1
ATOM 2178 C C . TYR A 1 281 ? -7.505 -9.527 12.676 1.00 91.56 281 TYR A C 1
ATOM 2180 O O . TYR A 1 281 ? -7.980 -10.583 13.100 1.00 91.56 281 TYR A O 1
ATOM 2188 N N . VAL A 1 282 ? -6.610 -8.813 13.343 1.00 91.38 282 VAL A N 1
ATOM 2189 C CA . VAL A 1 282 ? -6.173 -9.061 14.714 1.00 91.38 282 VAL A CA 1
ATOM 2190 C C . VAL A 1 282 ? -6.561 -7.872 15.578 1.00 91.38 282 VAL A C 1
ATOM 2192 O O . VAL A 1 282 ? -6.651 -6.744 15.096 1.00 91.38 282 VAL A O 1
ATOM 2195 N N . SER A 1 283 ? -6.800 -8.125 16.859 1.00 91.88 283 SER A N 1
ATOM 2196 C CA . SER A 1 283 ? -7.144 -7.070 17.805 1.00 91.88 283 SER A CA 1
ATOM 2197 C C . SER A 1 283 ? -5.913 -6.532 18.523 1.00 91.88 283 SER A C 1
ATOM 2199 O O . SER A 1 283 ? -5.014 -7.291 18.892 1.00 91.88 283 SER A O 1
ATOM 2201 N N . TYR A 1 284 ? -5.914 -5.237 18.815 1.00 91.38 284 TYR A N 1
ATOM 2202 C CA . TYR A 1 284 ? -4.995 -4.628 19.771 1.00 91.38 284 TYR A CA 1
ATOM 2203 C C . TYR A 1 284 ? -5.714 -3.558 20.599 1.00 91.38 284 TYR A C 1
ATOM 2205 O O . TYR A 1 284 ? -6.809 -3.116 20.255 1.00 91.38 284 TYR A O 1
ATOM 2213 N N . PHE A 1 285 ? -5.109 -3.152 21.716 1.00 89.94 285 PHE A N 1
ATOM 2214 C CA . PHE A 1 285 ? -5.650 -2.083 22.549 1.00 89.94 285 PHE A CA 1
ATOM 2215 C C . PHE A 1 285 ? -5.087 -0.730 22.102 1.00 89.94 285 PHE A C 1
ATOM 2217 O O . PHE A 1 285 ? -3.870 -0.530 22.126 1.00 89.94 285 PHE A O 1
ATOM 2224 N N . GLY A 1 286 ? -5.955 0.202 21.715 1.00 85.44 286 GLY A N 1
ATOM 2225 C CA . GLY A 1 286 ? -5.550 1.503 21.186 1.00 85.44 286 GLY A CA 1
ATOM 2226 C C . GLY A 1 286 ? -6.674 2.535 21.175 1.00 85.44 286 GLY A C 1
ATOM 2227 O O . GLY A 1 286 ? -7.710 2.346 21.806 1.00 85.44 286 GLY A O 1
ATOM 2228 N N . LEU A 1 287 ? -6.459 3.635 20.449 1.00 80.69 287 LEU A N 1
ATOM 2229 C CA . LEU A 1 287 ? -7.461 4.676 20.190 1.00 80.69 287 LEU A CA 1
ATOM 2230 C C . LEU A 1 287 ? -8.149 4.418 18.852 1.00 80.69 287 LEU A C 1
ATOM 2232 O O . LEU A 1 287 ? -7.490 4.436 17.821 1.00 80.69 287 LEU A O 1
ATOM 2236 N N . GLY A 1 288 ? -9.461 4.215 18.865 1.00 77.88 288 GLY A N 1
ATOM 2237 C CA . GLY A 1 288 ? -10.220 3.889 17.662 1.00 77.88 288 GLY A CA 1
ATOM 2238 C C . GLY A 1 288 ? -11.709 4.044 17.901 1.00 77.88 288 GLY A C 1
ATOM 2239 O O . GLY A 1 288 ? -12.132 4.460 18.983 1.00 77.88 288 GLY A O 1
ATOM 2240 N N . GLN A 1 289 ? -12.509 3.732 16.885 1.00 76.44 289 GLN A N 1
ATOM 2241 C CA . GLN A 1 289 ? -13.955 3.802 17.041 1.00 76.44 289 GLN A CA 1
ATOM 2242 C C . GLN A 1 289 ? -14.443 2.740 18.015 1.00 76.44 289 GLN A C 1
ATOM 2244 O O . GLN A 1 289 ? -14.165 1.550 17.868 1.00 76.44 289 GLN A O 1
ATOM 2249 N N . GLN A 1 290 ? -15.197 3.194 19.005 1.00 73.81 290 GLN A N 1
ATOM 2250 C CA . GLN A 1 290 ? -15.876 2.345 19.964 1.00 73.81 290 GLN A CA 1
ATOM 2251 C C . GLN A 1 290 ? -17.378 2.561 19.822 1.00 73.81 290 GLN A C 1
ATOM 2253 O O . GLN A 1 290 ? -17.855 3.687 19.650 1.00 73.81 290 GLN A O 1
ATOM 2258 N N . LEU A 1 291 ? -18.122 1.459 19.905 1.00 70.31 291 LEU A N 1
ATOM 2259 C CA . LEU A 1 291 ? -19.574 1.511 19.939 1.00 70.31 291 LEU A CA 1
ATOM 2260 C C . LEU A 1 291 ? -19.999 2.005 21.326 1.00 70.31 291 LEU A C 1
ATOM 2262 O O . LEU A 1 291 ? -19.915 1.281 22.318 1.00 70.31 291 LEU A O 1
ATOM 2266 N N . GLY A 1 292 ? -20.430 3.257 21.393 1.00 66.12 292 GLY A N 1
ATOM 2267 C CA . GLY A 1 292 ? -21.062 3.840 22.562 1.00 66.12 292 GLY A CA 1
ATOM 2268 C C . GLY A 1 292 ? -22.579 3.717 22.482 1.00 66.12 292 GLY A C 1
ATOM 2269 O O . GLY A 1 292 ? -23.172 3.513 21.422 1.00 66.12 292 GLY A O 1
ATOM 2270 N N . SER A 1 293 ? -23.238 3.888 23.622 1.00 66.75 293 SER A N 1
ATOM 2271 C CA . SER A 1 293 ? -24.656 4.224 23.627 1.00 66.75 293 SER A CA 1
ATOM 2272 C C . SER A 1 293 ? -24.897 5.350 24.610 1.00 66.75 293 SER A C 1
ATOM 2274 O O . SER A 1 293 ? -24.314 5.368 25.695 1.00 66.75 293 SER A O 1
ATOM 2276 N N . TYR A 1 294 ? -25.757 6.287 24.235 1.00 71.06 294 TYR A N 1
ATOM 2277 C CA . TYR A 1 294 ? -26.277 7.264 25.176 1.00 71.06 294 TYR A CA 1
ATOM 2278 C C . TYR A 1 294 ? -27.781 7.111 25.313 1.00 71.06 294 TYR A C 1
ATOM 2280 O O . TYR A 1 294 ? -28.503 6.680 24.406 1.00 71.06 294 TYR A O 1
ATOM 2288 N N . PHE A 1 295 ? -28.241 7.451 26.507 1.00 65.88 295 PHE A N 1
ATOM 2289 C CA . PHE A 1 295 ? -29.647 7.478 26.834 1.00 65.88 295 PHE A CA 1
ATOM 2290 C C . PHE A 1 295 ? -30.242 8.786 26.322 1.00 65.88 295 PHE A C 1
ATOM 2292 O O . PHE A 1 295 ? -29.894 9.865 26.803 1.00 65.88 295 PHE A O 1
ATOM 2299 N N . HIS A 1 296 ? -31.125 8.692 25.333 1.00 69.94 296 HIS A N 1
ATOM 2300 C CA . HIS A 1 296 ? -31.863 9.837 24.827 1.00 69.94 296 HIS A CA 1
ATOM 2301 C C . HIS A 1 296 ? -33.249 9.892 25.477 1.00 69.94 296 HIS A C 1
ATOM 2303 O O . HIS A 1 296 ? -33.986 8.901 25.482 1.00 69.94 296 HIS A O 1
ATOM 2309 N N . VAL A 1 297 ? -33.604 11.068 26.001 1.00 67.69 297 VAL A N 1
ATOM 2310 C CA . VAL A 1 297 ? -34.941 11.376 26.524 1.00 67.69 297 VAL A CA 1
ATOM 2311 C C . VAL A 1 297 ? -35.623 12.321 25.540 1.00 67.69 297 VAL A C 1
ATOM 2313 O O . VAL A 1 297 ? -35.265 13.494 25.460 1.00 67.69 297 VAL A O 1
ATOM 2316 N N . GLY A 1 298 ? -36.591 11.807 24.781 1.00 64.50 298 GLY A N 1
ATOM 2317 C CA . GLY A 1 298 ? -37.278 12.559 23.729 1.00 64.50 298 GLY A CA 1
ATOM 2318 C C . GLY A 1 298 ? -37.960 11.651 22.704 1.00 64.50 298 GLY A C 1
ATOM 2319 O O . GLY A 1 298 ? -37.469 10.568 22.391 1.00 64.50 298 GLY A O 1
ATOM 2320 N N . SER A 1 299 ? -39.120 12.073 22.187 1.00 52.28 299 SER A N 1
ATOM 2321 C CA . SER A 1 299 ? -39.908 11.276 21.240 1.00 52.28 299 SER A CA 1
ATOM 2322 C C . SER A 1 299 ? -39.265 11.221 19.853 1.00 52.28 299 SER A C 1
ATOM 2324 O O . SER A 1 299 ? -39.035 12.263 19.244 1.00 52.28 299 SER A O 1
ATOM 2326 N N . ARG A 1 300 ? -39.090 10.016 19.291 1.00 54.28 300 ARG A N 1
ATOM 2327 C CA . ARG A 1 300 ? -38.613 9.794 17.905 1.00 54.28 300 ARG A CA 1
ATOM 2328 C C . ARG A 1 300 ? -39.605 10.200 16.800 1.00 54.28 300 ARG A C 1
ATOM 2330 O O . ARG A 1 300 ? -39.344 9.951 15.626 1.00 54.28 300 ARG A O 1
ATOM 2337 N N . VAL A 1 301 ? -40.751 10.782 17.144 1.00 49.41 301 VAL A N 1
ATOM 2338 C CA . VAL A 1 301 ? -41.823 11.054 16.182 1.00 49.41 301 VAL A CA 1
ATOM 2339 C C . VAL A 1 301 ? -41.578 12.394 15.489 1.00 49.41 301 VAL A C 1
ATOM 2341 O O . VAL A 1 301 ? -42.073 13.431 15.918 1.00 49.41 301 VAL A O 1
ATOM 2344 N N . TRP A 1 302 ? -40.809 12.366 14.402 1.00 43.00 302 TRP A N 1
ATOM 2345 C CA . TRP A 1 302 ? -40.935 13.372 13.350 1.00 43.00 302 TRP A CA 1
ATOM 2346 C C . TRP A 1 302 ? -42.137 12.978 12.490 1.00 43.00 302 TRP A C 1
ATOM 2348 O O . TRP A 1 302 ? -42.067 12.019 11.725 1.00 43.00 302 TRP A O 1
ATOM 2358 N N . PHE A 1 303 ? -43.257 13.681 12.649 1.00 36.56 303 PHE A N 1
ATOM 2359 C CA . PHE A 1 303 ? -44.312 13.667 11.640 1.00 36.56 303 PHE A CA 1
ATOM 2360 C C . PHE A 1 303 ? -43.818 14.511 10.455 1.00 36.56 303 PHE A C 1
ATOM 2362 O O . PHE A 1 303 ? -43.621 15.716 10.609 1.00 36.56 303 PHE A O 1
ATOM 2369 N N . MET A 1 304 ? -43.562 13.866 9.315 1.00 33.47 304 MET A N 1
ATOM 2370 C CA . MET A 1 304 ? -43.617 14.511 7.997 1.00 33.47 304 MET A CA 1
ATOM 2371 C C . MET A 1 304 ? -45.046 14.433 7.472 1.00 33.47 304 MET A C 1
ATOM 2373 O O . MET A 1 304 ? -45.688 13.382 7.709 1.00 33.47 304 MET A O 1
#

Foldseek 3Di:
DVVVVVVVVVVVVVVCVFQKDKDKDKDWDWDKWKFFPQQFFFADDPDPDGPPPVDLQRRLVLLLVLLVCLVLQDEAAPVPDDDFFDFDDSPDHQWHADPVQRKIKGFTWIHEHPDADDRQITTHPKMKMKHKDKAKDKDQDFDDPVQVVVVVPDPDDPDWFWWKFWFWDPVDCPDLQKTWIWMWIDTPVGGIIMIMIMIMGIDFTPPCPVCRLGNDSSNNNSLLCSNHRQAPQPPVRGRGDDTDSPRVVVLVPVRDRSSVRVSSRSSSVSSSVSSSRRGDIDMDTDTGIDTDIDMGRRGPDDDD

Organism: NCBI:txid108018